Protein 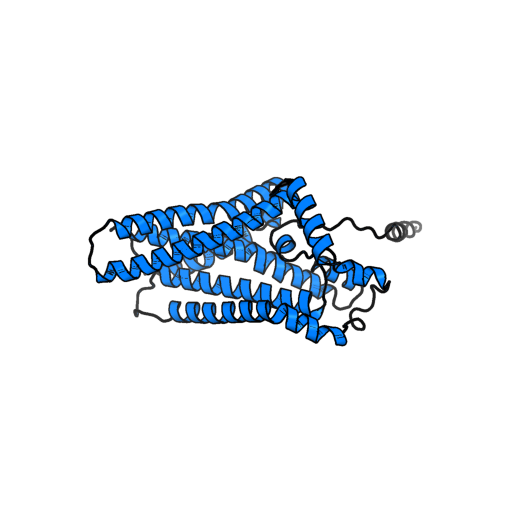AF-A0A914JVT2-F1 (afdb_monomer)

Sequence (323 aa):
MTNSTNDSFFGFLDELEIGSLSNPPIKPNWLADLLFYRYNRSVKYNENGNMLILDEAIDWSNFWARFVCYLSFLIGHGFGIFFNFLLLYLSLVKSSKFLYKKIHCLFANLAFCNILLSTGFLVYTFIIDVYYDVDSFNTLLNLNVGSHKYAFWPLAKQIIHTELVDNISLVQSFILLLLSLDRYLSLFDNYSATIKNGITAWIVSILPYFLSVFVFDLQLMSMALGINTALIVRFACFLIPNPLSLVLAVCAVVRLVQRPTCVRRKKDDLSCAATLLFILLLQLIEKFGLFLELLQNNFNFEITMGSREDDLTLNIFLGYLYM

Solvent-accessible surface area (backbone atoms only — not comparable to full-atom values): 18082 Å² total; per-residue (Å²): 138,91,88,87,88,86,79,76,74,66,64,70,66,69,76,74,75,86,73,76,97,67,75,73,80,81,70,46,86,48,70,36,45,56,78,53,56,45,88,84,46,55,58,70,56,64,76,64,76,64,68,83,47,76,90,75,64,62,60,65,87,52,32,62,59,37,42,61,74,44,40,65,58,48,50,50,28,50,50,50,32,52,55,23,50,51,47,26,50,63,36,63,58,74,92,51,100,76,55,46,48,51,66,36,55,50,45,25,50,47,19,52,44,49,31,48,38,29,50,33,51,40,53,43,46,45,51,35,57,33,66,67,55,50,28,33,73,65,58,57,45,65,54,25,75,89,45,96,61,40,75,53,49,62,54,50,45,46,48,40,34,51,49,27,41,46,28,38,53,40,22,48,33,46,46,49,28,52,49,19,48,52,53,38,48,62,76,41,91,88,50,74,66,56,42,80,50,71,68,60,55,49,48,67,62,45,46,39,54,50,43,26,65,65,65,56,26,61,67,62,30,24,75,75,65,35,63,70,54,26,50,52,52,46,49,48,64,55,55,51,36,42,60,55,19,40,53,34,24,50,55,34,41,54,50,58,69,71,52,93,59,65,73,73,65,48,53,58,56,44,51,52,38,50,52,51,39,52,52,38,52,54,48,44,54,53,55,50,52,54,48,53,53,50,39,30,60,72,66,72,44,80,79,81,86,70,56,76,64,58,56,52,51,50,50,51,53,50,56,64,72,77,107

Foldseek 3Di:
DDDDDDDPPVVVVVVPPPDDPPPDPPFQQDLLSLVQADPDQCVVVVVVPDLAPPVPPFPPVCLVVQCVVCVVVLVVLVVQLVVLVVQLVVLPPDPDDFWRFLLSLLSNLLSVLSNLLSVLSNVSCCVDRRGRVHRHLVSVLVSCVPPPCNVVSVVNCCCSRVVRHLLSLLLNLVSLLVNLVLLLQVLDPPDDRIDRDPVVSVCSNCVSNCCRPPVLRQVNQCVPPNNVVSVVVSLCSNQVSLVSSLVSLVNSLVSLVPDPDDPPVSVVSNVVSVVSNVVSVVSNVVSVVSVQSSCCRPVVDDDDPDDPVVVVVVVVVVVVVVD

pLDDT: mean 73.6, std 18.4, range [23.62, 95.69]

Structure (mmCIF, N/CA/C/O backbone):
data_AF-A0A914JVT2-F1
#
_entry.id   AF-A0A914JVT2-F1
#
loop_
_atom_site.group_PDB
_atom_site.id
_atom_site.type_symbol
_atom_site.label_atom_id
_atom_site.label_alt_id
_atom_site.label_comp_id
_atom_site.label_asym_id
_atom_site.label_entity_id
_atom_site.label_seq_id
_atom_site.pdbx_PDB_ins_code
_atom_site.Cartn_x
_atom_site.Cartn_y
_atom_site.Cartn_z
_atom_site.occupancy
_atom_site.B_iso_or_equiv
_atom_site.auth_seq_id
_atom_site.auth_comp_id
_atom_site.auth_asym_id
_atom_site.auth_atom_id
_atom_site.pdbx_PDB_model_num
ATOM 1 N N . MET A 1 1 ? 14.041 48.565 -41.235 1.00 34.28 1 MET A N 1
ATOM 2 C CA . MET A 1 1 ? 13.871 47.645 -42.377 1.00 34.28 1 MET A CA 1
ATOM 3 C C . MET A 1 1 ? 14.687 46.406 -42.084 1.00 34.28 1 MET A C 1
ATOM 5 O O . MET A 1 1 ? 15.794 46.516 -41.578 1.00 34.28 1 MET A O 1
ATOM 9 N N . THR A 1 2 ? 14.032 45.273 -42.253 1.00 28.28 2 THR A N 1
ATOM 10 C CA . THR A 1 2 ? 14.315 43.935 -41.731 1.00 28.28 2 THR A CA 1
ATOM 11 C C . THR A 1 2 ? 15.365 43.185 -42.550 1.00 28.28 2 THR A C 1
ATOM 13 O O . THR A 1 2 ? 15.305 43.234 -43.775 1.00 28.28 2 THR A O 1
ATOM 16 N N . ASN A 1 3 ? 16.272 42.467 -41.878 1.00 27.50 3 ASN A N 1
ATOM 17 C CA . ASN A 1 3 ? 16.506 41.016 -42.028 1.00 27.50 3 ASN A CA 1
ATOM 18 C C . ASN A 1 3 ? 17.920 40.631 -41.575 1.00 27.50 3 ASN A C 1
ATOM 20 O O . ASN A 1 3 ? 18.869 40.844 -42.318 1.00 27.50 3 ASN A O 1
ATOM 24 N N . SER A 1 4 ? 18.033 39.988 -40.411 1.00 31.25 4 SER A N 1
ATOM 25 C CA . SER A 1 4 ? 18.954 38.862 -40.188 1.00 31.25 4 SER A CA 1
ATOM 26 C C . SER A 1 4 ? 18.787 38.360 -38.753 1.00 31.25 4 SER A C 1
ATOM 28 O O . SER A 1 4 ? 19.254 39.031 -37.842 1.00 31.25 4 SER A O 1
ATOM 30 N N . THR A 1 5 ? 18.115 37.223 -38.564 1.00 33.88 5 THR A N 1
ATOM 31 C CA . THR A 1 5 ? 18.329 36.252 -37.466 1.00 33.88 5 THR A CA 1
ATOM 32 C C . THR A 1 5 ? 17.197 35.239 -37.521 1.00 33.88 5 THR A C 1
ATOM 34 O O . THR A 1 5 ? 16.115 35.530 -37.022 1.00 33.88 5 THR A O 1
ATOM 37 N N . ASN A 1 6 ? 17.422 34.082 -38.149 1.00 30.22 6 ASN A N 1
ATOM 38 C CA . ASN A 1 6 ? 16.593 32.899 -37.894 1.00 30.22 6 ASN A CA 1
ATOM 39 C C . ASN A 1 6 ? 17.237 31.532 -38.197 1.00 30.22 6 ASN A C 1
ATOM 41 O O . ASN A 1 6 ? 16.528 30.538 -38.135 1.00 30.22 6 ASN A O 1
ATOM 45 N N . ASP A 1 7 ? 18.556 31.436 -38.409 1.00 32.06 7 ASP A N 1
ATOM 46 C CA . ASP A 1 7 ? 19.187 30.148 -38.767 1.00 32.06 7 ASP A CA 1
ATOM 47 C C . ASP A 1 7 ? 20.116 29.557 -37.691 1.00 32.06 7 ASP A C 1
ATOM 49 O O . ASP A 1 7 ? 20.767 28.546 -37.925 1.00 32.06 7 ASP A O 1
ATOM 53 N N . SER A 1 8 ? 20.175 30.125 -36.481 1.00 30.64 8 SER A N 1
ATOM 54 C CA . SER A 1 8 ? 21.088 29.641 -35.425 1.00 30.64 8 SER A CA 1
ATOM 55 C C . SER A 1 8 ? 20.406 28.996 -34.213 1.00 30.64 8 SER A C 1
ATOM 57 O O . SER A 1 8 ? 21.096 28.639 -33.265 1.00 30.64 8 SER A O 1
ATOM 59 N N . PHE A 1 9 ? 19.075 28.847 -34.209 1.00 30.25 9 PHE A N 1
ATOM 60 C CA . PHE A 1 9 ? 18.345 28.244 -33.078 1.00 30.25 9 PHE A CA 1
ATOM 61 C C . PHE A 1 9 ? 17.923 26.786 -33.324 1.00 30.25 9 PHE A C 1
ATOM 63 O O . PHE A 1 9 ? 17.678 26.058 -32.369 1.00 30.25 9 PHE A O 1
ATOM 70 N N . PHE A 1 10 ? 17.890 26.337 -34.584 1.00 29.88 10 PHE A N 1
ATOM 71 C CA . PHE A 1 10 ? 17.555 24.950 -34.932 1.00 29.88 10 PHE A CA 1
ATOM 72 C C . PHE A 1 10 ? 18.777 24.022 -35.024 1.00 29.88 10 PHE A C 1
ATOM 74 O O . PHE A 1 10 ? 18.645 22.836 -34.759 1.00 29.88 10 PHE A O 1
ATOM 81 N N . GLY A 1 11 ? 19.981 24.547 -35.280 1.00 27.55 11 GLY A N 1
ATOM 82 C CA . GLY A 1 11 ? 21.209 23.735 -35.324 1.00 27.55 11 GLY A CA 1
ATOM 83 C C . GLY A 1 11 ? 21.731 23.268 -33.957 1.00 27.55 11 GLY A C 1
ATOM 84 O O . GLY A 1 11 ? 22.569 22.380 -33.901 1.00 27.55 11 GLY A O 1
ATOM 85 N N . PHE A 1 12 ? 21.233 23.831 -32.849 1.00 26.67 12 PHE A N 1
ATOM 86 C CA . PHE A 1 12 ? 21.671 23.459 -31.494 1.00 26.67 12 PHE A CA 1
ATOM 87 C C . PHE A 1 12 ? 20.871 22.287 -30.894 1.00 26.67 12 PHE A C 1
ATOM 89 O O . PHE A 1 12 ? 21.245 21.762 -29.848 1.00 26.67 12 PHE A O 1
ATOM 96 N N . LEU A 1 13 ? 19.772 21.877 -31.543 1.00 29.80 13 LEU A N 1
ATOM 97 C CA . LEU A 1 13 ? 18.979 20.708 -31.143 1.00 29.80 13 LEU A CA 1
ATOM 98 C C . LEU A 1 13 ? 19.376 19.432 -31.903 1.00 29.80 13 LEU A C 1
ATOM 100 O O . LEU A 1 13 ? 19.204 18.351 -31.354 1.00 29.80 13 LEU A O 1
ATOM 104 N N . ASP A 1 14 ? 19.977 19.547 -33.091 1.00 27.78 14 ASP A N 1
ATOM 105 C CA . ASP A 1 14 ? 20.376 18.385 -33.904 1.00 27.78 14 ASP A CA 1
ATOM 106 C C . ASP A 1 14 ? 21.777 17.831 -33.565 1.00 27.78 14 ASP A C 1
ATOM 108 O O . ASP A 1 14 ? 22.071 16.673 -33.856 1.00 27.78 14 ASP A O 1
ATOM 112 N N . GLU A 1 15 ? 22.648 18.601 -32.900 1.00 27.38 15 GLU A N 1
ATOM 113 C CA . GLU A 1 15 ? 24.012 18.158 -32.539 1.00 27.38 15 GLU A CA 1
ATOM 114 C C . GLU A 1 15 ? 24.142 17.548 -31.127 1.00 27.38 15 GLU A C 1
ATOM 116 O O . GLU A 1 15 ? 25.242 17.185 -30.709 1.00 27.38 15 GLU A O 1
ATOM 121 N N . LEU A 1 16 ? 23.033 17.370 -30.394 1.00 29.53 16 LEU A N 1
ATOM 122 C CA . LEU A 1 16 ? 23.029 16.769 -29.047 1.00 29.53 16 LEU A CA 1
ATOM 123 C C . LEU A 1 16 ? 22.493 15.326 -28.976 1.00 29.53 16 LEU A C 1
ATOM 125 O O . LEU A 1 16 ? 22.520 14.742 -27.895 1.00 29.53 16 LEU A O 1
ATOM 129 N N . GLU A 1 17 ? 22.072 14.713 -30.089 1.00 33.97 17 GLU A N 1
ATOM 130 C CA . GLU A 1 17 ? 21.420 13.385 -30.069 1.00 33.97 17 GLU A CA 1
ATOM 131 C C . GLU A 1 17 ? 22.154 12.246 -30.796 1.00 33.97 17 GLU A C 1
ATOM 133 O O . GLU A 1 17 ? 21.619 11.146 -30.923 1.00 33.97 17 GLU A O 1
ATOM 138 N N . ILE A 1 18 ? 23.419 12.419 -31.189 1.00 32.31 18 ILE A N 1
ATOM 139 C CA . ILE A 1 18 ? 24.222 11.304 -31.729 1.00 32.31 18 ILE A CA 1
ATOM 140 C C . ILE A 1 18 ? 25.547 11.204 -30.971 1.00 32.31 18 ILE A C 1
ATOM 142 O O . ILE A 1 18 ? 26.633 11.437 -31.493 1.00 32.31 18 ILE A O 1
ATOM 146 N N . GLY A 1 19 ? 25.440 10.856 -29.690 1.00 23.62 19 GLY A N 1
ATOM 147 C CA . GLY A 1 19 ? 26.570 10.590 -28.806 1.00 23.62 19 GLY A CA 1
ATOM 148 C C . GLY A 1 19 ? 26.285 9.383 -27.922 1.00 23.62 19 GLY A C 1
ATOM 149 O O . GLY A 1 19 ? 25.642 9.520 -26.893 1.00 23.62 19 GLY A O 1
ATOM 150 N N . SER A 1 20 ? 26.762 8.208 -28.349 1.00 25.78 20 SER A N 1
ATOM 151 C CA . SER A 1 20 ? 26.890 6.959 -27.574 1.00 25.78 20 SER A CA 1
ATOM 152 C C . SER A 1 20 ? 25.719 6.600 -26.649 1.00 25.78 20 SER A C 1
ATOM 154 O O . SER A 1 20 ? 25.648 7.029 -25.498 1.00 25.78 20 SER A O 1
ATOM 156 N N . LEU A 1 21 ? 24.860 5.703 -27.137 1.00 32.44 21 LEU A N 1
ATOM 157 C CA . LEU A 1 21 ? 23.771 5.055 -26.411 1.00 32.44 21 LEU A CA 1
ATOM 158 C C . LEU A 1 21 ? 24.299 4.129 -25.288 1.00 32.44 21 LEU A C 1
ATOM 160 O O . LEU A 1 21 ? 24.195 2.910 -25.345 1.00 32.44 21 LEU A O 1
ATOM 164 N N . SER A 1 22 ? 24.873 4.711 -24.242 1.00 30.16 22 SER A N 1
ATOM 165 C CA . SER A 1 22 ? 24.940 4.114 -22.911 1.00 30.16 22 SER A CA 1
ATOM 166 C C . SER A 1 22 ? 24.285 5.100 -21.953 1.00 30.16 22 SER A C 1
ATOM 168 O O . SER A 1 22 ? 24.957 5.761 -21.159 1.00 30.16 22 SER A O 1
ATOM 170 N N . ASN A 1 23 ? 22.961 5.248 -22.066 1.00 34.03 23 ASN A N 1
ATOM 171 C CA . ASN A 1 23 ? 22.201 5.925 -21.022 1.00 34.03 23 ASN A CA 1
ATOM 172 C C . ASN A 1 23 ? 22.542 5.224 -19.696 1.00 34.03 23 ASN A C 1
ATOM 174 O O . ASN A 1 23 ? 22.393 3.999 -19.622 1.00 34.03 23 ASN A O 1
ATOM 178 N N . PRO A 1 24 ? 23.048 5.942 -18.675 1.00 34.44 24 PRO A N 1
ATOM 179 C CA . PRO A 1 24 ? 23.299 5.329 -17.381 1.00 34.44 24 PRO A CA 1
ATOM 180 C C . PRO A 1 24 ? 21.993 4.693 -16.883 1.00 34.44 24 PRO A C 1
ATOM 182 O O . PRO A 1 24 ? 20.917 5.227 -17.176 1.00 34.44 24 PRO A O 1
ATOM 185 N N . PRO A 1 25 ? 22.055 3.559 -16.159 1.00 45.28 25 PRO A N 1
ATOM 186 C CA . PRO A 1 25 ? 20.854 2.909 -15.652 1.00 45.28 25 PRO A CA 1
ATOM 187 C C . PRO A 1 25 ? 20.037 3.941 -14.877 1.00 45.28 25 PRO A C 1
ATOM 189 O O . PRO A 1 25 ? 20.550 4.570 -13.948 1.00 45.28 25 PRO A O 1
ATOM 192 N N . ILE A 1 26 ? 18.791 4.158 -15.310 1.00 52.91 26 ILE A N 1
ATOM 193 C CA . ILE A 1 26 ? 17.867 5.087 -14.661 1.00 52.91 26 ILE A CA 1
ATOM 194 C C . ILE A 1 26 ? 17.697 4.581 -13.231 1.00 52.91 26 ILE A C 1
ATOM 196 O O . ILE A 1 26 ? 17.068 3.547 -13.008 1.00 52.91 26 ILE A O 1
ATOM 200 N N . LYS A 1 27 ? 18.311 5.271 -12.266 1.00 55.16 27 LYS A N 1
ATOM 201 C CA . LYS A 1 27 ? 18.190 4.903 -10.857 1.00 55.16 27 LYS A CA 1
ATOM 202 C C . LYS A 1 27 ? 16.737 5.122 -10.422 1.00 55.16 27 LYS A C 1
ATOM 204 O O . LYS A 1 27 ? 16.170 6.164 -10.758 1.00 55.16 27 LYS A O 1
ATOM 209 N N . PRO A 1 28 ? 16.118 4.168 -9.707 1.00 58.12 28 PRO A N 1
ATOM 210 C CA . PRO A 1 28 ? 14.755 4.338 -9.228 1.00 58.12 28 PRO A CA 1
ATOM 211 C C . PRO A 1 28 ? 14.709 5.487 -8.217 1.00 58.12 28 PRO A C 1
ATOM 213 O O . PRO A 1 28 ? 15.371 5.442 -7.180 1.00 58.12 28 PRO A O 1
ATOM 216 N N . ASN A 1 29 ? 13.925 6.522 -8.528 1.00 64.25 29 ASN A N 1
ATOM 217 C CA . ASN A 1 29 ? 13.854 7.739 -7.716 1.00 64.25 29 ASN A CA 1
ATOM 218 C C . ASN A 1 29 ? 12.961 7.562 -6.479 1.00 64.25 29 ASN A C 1
ATOM 220 O O . ASN A 1 29 ? 13.162 8.223 -5.461 1.00 64.25 29 ASN A O 1
ATOM 224 N N . TRP A 1 30 ? 11.950 6.692 -6.561 1.00 70.31 30 TRP A N 1
ATOM 225 C CA . TRP A 1 30 ? 10.988 6.473 -5.482 1.00 70.31 30 TRP A CA 1
ATOM 226 C C . TRP A 1 30 ? 10.346 5.076 -5.541 1.00 70.31 30 TRP A C 1
ATOM 228 O O . TRP A 1 30 ? 10.745 4.230 -6.337 1.00 70.31 30 TRP A O 1
ATOM 238 N N . LEU A 1 31 ? 9.367 4.832 -4.666 1.00 69.19 31 LEU A N 1
ATOM 239 C CA . LEU A 1 31 ? 8.703 3.553 -4.418 1.00 69.19 31 LEU A CA 1
ATOM 240 C C . LEU A 1 31 ? 8.146 2.891 -5.687 1.00 69.19 31 LEU A C 1
ATOM 242 O O . LEU A 1 31 ? 8.436 1.722 -5.919 1.00 69.19 31 LEU A O 1
ATOM 246 N N . ALA A 1 32 ? 7.379 3.606 -6.513 1.00 68.31 32 ALA A N 1
ATOM 247 C CA . ALA A 1 32 ? 6.845 3.037 -7.747 1.00 68.31 32 ALA A CA 1
ATOM 248 C C . ALA A 1 32 ? 7.956 2.617 -8.713 1.00 68.31 32 ALA A C 1
ATOM 250 O O . ALA A 1 32 ? 7.922 1.507 -9.227 1.00 68.31 32 ALA A O 1
ATOM 251 N N . ASP A 1 33 ? 8.973 3.457 -8.918 1.00 67.44 33 ASP A N 1
ATOM 252 C CA . ASP A 1 33 ? 10.097 3.099 -9.785 1.00 67.44 33 ASP A CA 1
ATOM 253 C C . ASP A 1 33 ? 10.857 1.890 -9.231 1.00 67.44 33 ASP A C 1
ATOM 255 O O . ASP A 1 33 ? 11.244 1.019 -9.994 1.00 67.44 33 ASP A O 1
ATOM 259 N N . LEU A 1 34 ? 11.010 1.783 -7.912 1.00 68.50 34 LEU A N 1
ATOM 260 C CA . LEU A 1 34 ? 11.649 0.642 -7.261 1.00 68.50 34 LEU A CA 1
ATOM 261 C C . LEU A 1 34 ? 10.870 -0.668 -7.463 1.00 68.50 34 LEU A C 1
ATOM 263 O O . LEU A 1 34 ? 11.443 -1.683 -7.844 1.00 68.50 34 LEU A O 1
ATOM 267 N N . LEU A 1 35 ? 9.553 -0.633 -7.251 1.00 66.12 35 LEU A N 1
ATOM 268 C CA . LEU A 1 35 ? 8.671 -1.796 -7.390 1.00 66.12 35 LEU A CA 1
ATOM 269 C C . LEU A 1 35 ? 8.567 -2.296 -8.835 1.00 66.12 35 LEU A C 1
ATOM 271 O O . LEU A 1 35 ? 8.275 -3.470 -9.076 1.00 66.12 35 LEU A O 1
ATOM 275 N N . PHE A 1 36 ? 8.775 -1.393 -9.787 1.00 68.62 36 PHE A N 1
ATOM 276 C CA . PHE A 1 36 ? 8.520 -1.624 -11.199 1.00 68.62 36 PHE A CA 1
ATOM 277 C C . PHE A 1 36 ? 9.782 -1.738 -12.050 1.00 68.62 36 PHE A C 1
ATOM 279 O O . PHE A 1 36 ? 9.709 -2.249 -13.167 1.00 68.62 36 PHE A O 1
ATOM 286 N N . TYR A 1 37 ? 10.943 -1.344 -11.534 1.00 67.56 37 TYR A N 1
ATOM 287 C CA . TYR A 1 37 ? 12.205 -1.477 -12.246 1.00 67.56 37 TYR A CA 1
ATOM 288 C C . TYR A 1 37 ? 12.664 -2.940 -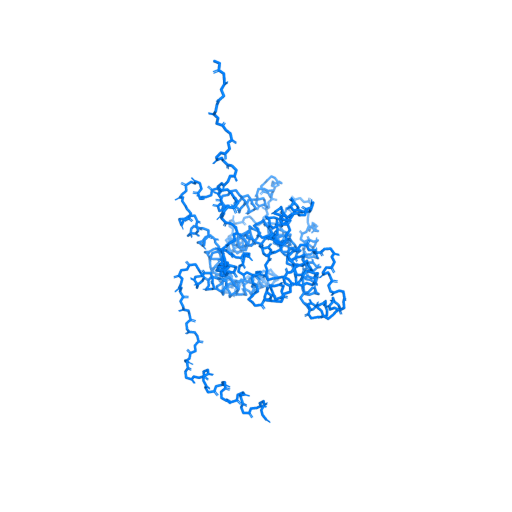12.306 1.00 67.56 37 TYR A C 1
ATOM 290 O O . TYR A 1 37 ? 12.889 -3.596 -11.286 1.00 67.56 37 TYR A O 1
ATOM 298 N N . ARG A 1 38 ? 12.842 -3.460 -13.524 1.00 64.44 38 ARG A N 1
ATOM 299 C CA . ARG A 1 38 ? 13.423 -4.784 -13.780 1.00 64.44 38 ARG A CA 1
ATOM 300 C C . ARG A 1 38 ? 14.772 -4.626 -14.471 1.00 64.44 38 ARG A C 1
ATOM 302 O O . ARG A 1 38 ? 14.843 -4.147 -15.596 1.00 64.44 38 ARG A O 1
ATOM 309 N N . TYR A 1 39 ? 15.841 -5.061 -13.810 1.00 53.44 39 TYR A N 1
ATOM 310 C CA . TYR A 1 39 ? 17.184 -5.047 -14.392 1.00 53.44 39 TYR A CA 1
ATOM 311 C C . TYR A 1 39 ? 17.287 -6.035 -15.577 1.00 53.44 39 TYR A C 1
ATOM 313 O O . TYR A 1 39 ? 16.753 -7.143 -15.500 1.00 53.44 39 TYR A O 1
ATOM 321 N N . ASN A 1 40 ? 18.027 -5.661 -16.630 1.00 49.09 40 ASN A N 1
ATOM 322 C CA . ASN A 1 40 ? 18.469 -6.524 -17.744 1.00 49.09 40 ASN A CA 1
ATOM 323 C C . ASN A 1 40 ? 17.439 -6.995 -18.798 1.00 49.09 40 ASN A C 1
ATOM 325 O O . ASN A 1 40 ? 17.726 -7.949 -19.522 1.00 49.09 40 ASN A O 1
ATOM 329 N N . ARG A 1 41 ? 16.281 -6.349 -18.975 1.00 53.25 41 ARG A N 1
ATOM 330 C CA . ARG A 1 41 ? 15.346 -6.728 -20.064 1.00 53.25 41 ARG A CA 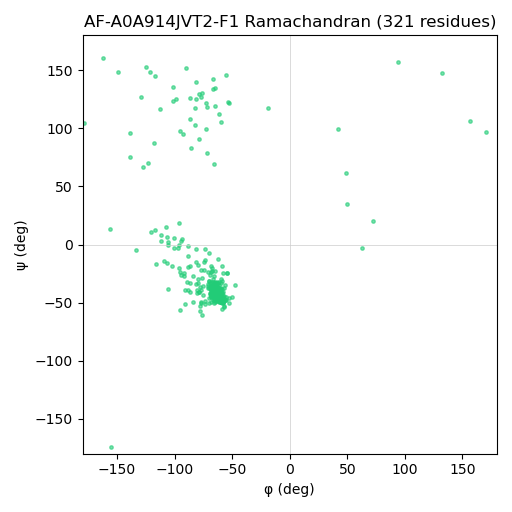1
ATOM 331 C C . ARG A 1 41 ? 15.495 -5.886 -21.340 1.00 53.25 41 ARG A C 1
ATOM 333 O O . ARG A 1 41 ? 15.200 -6.364 -22.433 1.00 53.25 41 ARG A O 1
ATOM 340 N N . SER A 1 42 ? 16.085 -4.700 -21.234 1.00 48.78 42 SER A N 1
ATOM 341 C CA . SER A 1 42 ? 16.164 -3.687 -22.295 1.00 48.78 42 SER A CA 1
ATOM 342 C C . SER A 1 42 ? 17.261 -4.005 -23.295 1.00 48.78 42 SER A C 1
ATOM 344 O O . SER A 1 42 ? 17.233 -3.530 -24.430 1.00 48.78 42 SER A O 1
ATOM 346 N N . VAL A 1 43 ? 18.185 -4.882 -22.897 1.00 45.91 43 VAL A N 1
ATOM 347 C CA . VAL A 1 43 ? 19.240 -5.431 -23.748 1.00 45.91 43 VAL A CA 1
ATOM 348 C C . VAL A 1 43 ? 18.635 -6.128 -24.974 1.00 45.91 43 VAL A C 1
ATOM 350 O O . VAL A 1 43 ? 19.124 -5.914 -26.078 1.00 45.91 43 VAL A O 1
ATOM 353 N N . LYS A 1 44 ? 17.491 -6.821 -24.836 1.00 47.75 44 LYS A N 1
ATOM 354 C CA . LYS A 1 44 ? 16.806 -7.474 -25.971 1.00 47.75 44 LYS A CA 1
ATOM 355 C C . LYS A 1 44 ? 16.333 -6.507 -27.061 1.00 47.75 44 LYS A C 1
ATOM 357 O O . LYS A 1 44 ? 16.297 -6.885 -28.227 1.00 47.75 44 LYS A O 1
ATOM 362 N N . TYR A 1 45 ? 15.940 -5.285 -26.700 1.00 48.72 45 TYR A N 1
ATOM 363 C CA . TYR A 1 45 ? 15.459 -4.298 -27.673 1.00 48.72 45 TYR A CA 1
ATOM 364 C C . TYR A 1 45 ? 16.596 -3.440 -28.238 1.00 48.72 45 TYR A C 1
ATOM 366 O O . TYR A 1 45 ? 16.557 -3.089 -29.416 1.00 48.72 45 TYR A O 1
ATOM 374 N N . ASN A 1 46 ? 17.637 -3.164 -27.443 1.00 45.94 46 ASN A N 1
ATOM 375 C CA . ASN A 1 46 ? 18.825 -2.447 -27.915 1.00 45.94 46 ASN A CA 1
ATOM 376 C C . ASN A 1 46 ? 19.662 -3.270 -28.910 1.00 45.94 46 ASN A C 1
ATOM 378 O O . ASN A 1 46 ? 20.235 -2.692 -29.829 1.00 45.94 46 ASN A O 1
ATOM 382 N N . GLU A 1 47 ? 19.700 -4.600 -28.782 1.00 45.16 47 GLU A N 1
ATOM 383 C CA . GLU A 1 47 ? 20.404 -5.475 -29.736 1.00 45.16 47 GLU A CA 1
ATOM 384 C C . GLU A 1 47 ? 19.734 -5.526 -31.122 1.00 45.16 47 GLU A C 1
ATOM 386 O O . GLU A 1 47 ? 20.409 -5.769 -32.121 1.00 45.16 47 GLU A O 1
ATOM 391 N N . ASN A 1 48 ? 18.432 -5.229 -31.211 1.00 42.69 48 ASN A N 1
ATOM 392 C CA . ASN A 1 48 ? 17.661 -5.330 -32.455 1.00 42.69 48 ASN A CA 1
ATOM 393 C C . ASN A 1 48 ? 17.554 -4.017 -33.253 1.00 42.69 48 ASN A C 1
ATOM 395 O O . ASN A 1 48 ? 16.890 -3.994 -34.288 1.00 42.69 48 ASN A O 1
ATOM 399 N N . GLY A 1 49 ? 18.193 -2.928 -32.809 1.00 41.56 49 GLY A N 1
ATOM 400 C CA . GLY A 1 49 ? 18.445 -1.718 -33.613 1.00 41.56 49 GLY A CA 1
ATOM 401 C C . GLY A 1 49 ? 17.235 -0.922 -34.131 1.00 41.56 49 GLY A C 1
ATOM 402 O O . GLY A 1 49 ? 17.434 0.136 -34.719 1.00 41.56 49 GLY A O 1
ATOM 403 N N . ASN A 1 50 ? 15.994 -1.361 -33.908 1.00 37.62 50 ASN A N 1
ATOM 404 C CA . ASN A 1 50 ? 14.787 -0.704 -34.413 1.00 37.62 50 ASN A CA 1
ATOM 405 C C . ASN A 1 50 ? 13.898 -0.218 -33.261 1.00 37.62 50 ASN A C 1
ATOM 407 O O . ASN A 1 50 ? 12.959 -0.889 -32.842 1.00 37.62 50 ASN A O 1
ATOM 411 N N . MET A 1 51 ? 14.170 0.998 -32.778 1.00 46.16 51 MET A N 1
ATOM 412 C CA . MET A 1 51 ? 13.346 1.703 -31.781 1.00 46.16 51 MET A CA 1
ATOM 413 C C . MET A 1 51 ? 11.979 2.177 -32.313 1.00 46.16 51 MET A C 1
ATOM 415 O O . MET A 1 51 ? 11.173 2.678 -31.538 1.00 46.16 51 MET A O 1
ATOM 419 N N . LEU A 1 52 ? 11.701 2.054 -33.616 1.00 41.53 52 LEU A N 1
ATOM 420 C CA . LEU A 1 52 ? 10.630 2.819 -34.267 1.00 41.53 52 LEU A CA 1
ATOM 421 C C . LEU A 1 52 ? 9.301 2.093 -34.510 1.00 41.53 52 LEU A C 1
ATOM 423 O O . LEU A 1 52 ? 8.373 2.738 -34.991 1.00 41.53 52 LEU A O 1
ATOM 427 N N . ILE A 1 53 ? 9.145 0.802 -34.192 1.00 44.38 53 ILE A N 1
ATOM 428 C CA . ILE A 1 53 ? 7.904 0.094 -34.561 1.00 44.38 53 ILE A CA 1
ATOM 429 C C . ILE A 1 53 ? 7.397 -0.833 -33.452 1.00 44.38 53 ILE A C 1
ATOM 431 O O . ILE A 1 53 ? 7.469 -2.056 -33.531 1.00 44.38 53 ILE A O 1
ATOM 435 N N . LEU A 1 54 ? 6.812 -0.242 -32.408 1.00 49.75 54 LEU A N 1
ATOM 436 C CA . LEU A 1 54 ? 6.111 -0.993 -31.358 1.00 49.75 54 LEU A CA 1
ATOM 437 C C . LEU A 1 54 ? 4.807 -1.656 -31.860 1.00 49.75 54 LEU A C 1
ATOM 439 O O . LEU A 1 54 ? 4.320 -2.586 -31.224 1.00 49.75 54 LEU A O 1
ATOM 443 N N . ASP A 1 55 ? 4.248 -1.204 -32.992 1.00 46.00 55 ASP A N 1
ATOM 444 C CA . ASP A 1 55 ? 3.061 -1.826 -33.609 1.00 46.00 55 ASP A CA 1
ATOM 445 C C . ASP A 1 55 ? 3.415 -3.082 -34.455 1.00 46.00 55 ASP A C 1
ATOM 447 O O . ASP A 1 55 ? 2.529 -3.893 -34.710 1.00 46.00 55 ASP A O 1
ATOM 451 N N . GLU A 1 56 ? 4.691 -3.313 -34.814 1.00 46.69 56 GLU A N 1
ATOM 452 C CA . GLU A 1 56 ? 5.167 -4.538 -35.507 1.00 46.69 56 GLU A CA 1
ATOM 453 C C . GLU A 1 56 ? 5.979 -5.479 -34.595 1.00 46.69 56 GLU A C 1
ATOM 455 O O . GLU A 1 56 ? 6.131 -6.657 -34.910 1.00 46.69 56 GLU A O 1
ATOM 460 N N . ALA A 1 57 ? 6.455 -5.004 -33.438 1.00 49.34 57 ALA A N 1
ATOM 461 C CA . ALA A 1 57 ? 7.291 -5.767 -32.505 1.00 49.34 57 ALA A CA 1
ATOM 462 C C . ALA A 1 57 ? 6.522 -6.437 -31.348 1.00 49.34 57 ALA A C 1
ATOM 464 O O . ALA A 1 57 ? 7.124 -6.807 -30.338 1.00 49.34 57 ALA A O 1
ATOM 465 N N . ILE A 1 58 ? 5.198 -6.619 -31.452 1.00 57.97 58 ILE A N 1
ATOM 466 C CA . ILE A 1 58 ? 4.510 -7.527 -30.526 1.00 57.97 58 ILE A CA 1
ATOM 467 C C . ILE A 1 58 ? 4.895 -8.943 -30.935 1.00 57.97 58 ILE A C 1
ATOM 469 O O . ILE A 1 58 ? 4.326 -9.519 -31.863 1.00 57.97 58 ILE A O 1
ATOM 473 N N . ASP A 1 59 ? 5.857 -9.516 -30.219 1.00 62.66 59 ASP A N 1
ATOM 474 C CA . ASP A 1 59 ? 6.194 -10.922 -30.365 1.00 62.66 59 ASP A CA 1
ATOM 475 C C . ASP A 1 59 ? 5.082 -11.787 -29.747 1.00 62.66 59 ASP A C 1
ATOM 477 O O . ASP A 1 59 ? 5.153 -12.269 -28.606 1.00 62.66 59 ASP A O 1
ATOM 481 N N . TRP A 1 60 ? 3.996 -11.930 -30.512 1.00 67.94 60 TRP A N 1
ATOM 482 C CA . TRP A 1 60 ? 2.827 -12.740 -30.179 1.00 67.94 60 TRP A CA 1
ATOM 483 C C . TRP A 1 60 ? 3.201 -14.203 -29.940 1.00 67.94 60 TRP A C 1
ATOM 485 O O . TRP A 1 60 ? 2.508 -14.888 -29.187 1.00 67.94 60 TRP A O 1
ATOM 495 N N . SER A 1 61 ? 4.313 -14.671 -30.520 1.00 68.81 61 SER A N 1
ATOM 496 C CA . SER A 1 61 ? 4.807 -16.032 -30.307 1.00 68.81 61 SER A CA 1
ATOM 497 C C . SER A 1 61 ? 5.214 -16.267 -28.845 1.00 68.81 61 SER A C 1
ATOM 499 O O . SER A 1 61 ? 4.934 -17.326 -28.285 1.00 68.81 61 SER A O 1
ATOM 501 N N . ASN A 1 62 ? 5.743 -15.233 -28.183 1.00 75.00 62 ASN A N 1
ATOM 502 C CA . ASN A 1 62 ? 6.172 -15.268 -26.785 1.00 75.00 62 ASN A CA 1
ATOM 503 C C . ASN A 1 62 ? 5.127 -14.726 -25.796 1.00 75.00 62 ASN A C 1
ATOM 505 O O . ASN A 1 62 ? 5.352 -14.751 -24.584 1.00 75.00 62 ASN A O 1
ATOM 509 N N . PHE A 1 63 ? 3.978 -14.234 -26.270 1.00 82.12 63 PHE A N 1
ATOM 510 C CA . PHE A 1 63 ? 2.920 -13.704 -25.401 1.00 82.12 63 PHE A CA 1
ATOM 511 C C . PHE A 1 63 ? 2.394 -14.761 -24.424 1.00 82.12 63 PHE A C 1
ATOM 513 O O . PHE A 1 63 ? 2.337 -14.516 -23.223 1.00 82.12 63 PHE A O 1
ATOM 520 N N . TRP A 1 64 ? 2.048 -15.954 -24.915 1.00 82.81 64 TRP A N 1
ATOM 521 C CA . TRP A 1 64 ? 1.480 -17.009 -24.070 1.00 82.81 64 TRP A CA 1
ATOM 522 C C . TRP A 1 64 ? 2.464 -17.503 -23.011 1.00 82.81 64 TRP A C 1
ATOM 524 O O . TRP A 1 64 ? 2.065 -17.716 -21.870 1.00 82.81 64 TRP A O 1
ATOM 534 N N . ALA A 1 65 ? 3.749 -17.620 -23.356 1.00 81.94 65 ALA A N 1
ATOM 535 C CA . ALA A 1 65 ? 4.790 -17.976 -22.397 1.00 81.94 65 ALA A CA 1
ATOM 536 C C . ALA A 1 65 ? 4.899 -16.923 -21.281 1.00 81.94 65 ALA A C 1
ATOM 538 O O . ALA A 1 65 ? 4.864 -17.271 -20.103 1.00 81.94 65 ALA A O 1
ATOM 539 N N . ARG A 1 66 ? 4.931 -15.630 -21.639 1.00 82.00 66 ARG A N 1
ATOM 540 C CA . ARG A 1 66 ? 4.936 -14.518 -20.673 1.00 82.00 66 ARG A CA 1
ATOM 541 C C . ARG A 1 66 ? 3.679 -14.516 -19.807 1.00 82.00 66 ARG A C 1
ATOM 543 O O . ARG A 1 66 ? 3.776 -14.469 -18.584 1.00 82.00 66 ARG A O 1
ATOM 550 N N . PHE A 1 67 ? 2.504 -14.632 -20.420 1.00 85.75 67 PHE A N 1
ATOM 551 C CA . PHE A 1 67 ? 1.234 -14.677 -19.704 1.00 85.75 67 PHE A CA 1
ATOM 552 C C . PHE A 1 67 ? 1.203 -15.816 -18.681 1.00 85.75 67 PHE A C 1
ATOM 554 O O . PHE A 1 67 ? 0.823 -15.588 -17.538 1.00 85.75 67 PHE A O 1
ATOM 561 N N . VAL A 1 68 ? 1.660 -17.017 -19.053 1.00 86.88 68 VAL A N 1
ATOM 562 C CA . VAL A 1 68 ? 1.738 -18.167 -18.140 1.00 86.88 68 VAL A CA 1
ATOM 563 C C . VAL A 1 68 ? 2.744 -17.925 -17.011 1.00 86.88 68 VAL A C 1
ATOM 565 O O . VAL A 1 68 ? 2.420 -18.207 -15.858 1.00 86.88 68 VAL A O 1
ATOM 568 N N . CYS A 1 69 ? 3.915 -17.344 -17.295 1.00 85.81 69 CYS A N 1
ATOM 569 C CA . CYS A 1 69 ? 4.903 -16.986 -16.268 1.00 85.81 69 CYS A CA 1
ATOM 570 C C . CYS A 1 69 ? 4.349 -15.996 -15.230 1.00 85.81 69 CYS A C 1
ATOM 572 O O . CYS A 1 69 ? 4.647 -16.115 -14.043 1.00 85.81 69 CYS A O 1
ATOM 574 N N . TYR A 1 70 ? 3.523 -15.041 -15.664 1.00 86.38 70 TYR A N 1
ATOM 575 C CA . TYR A 1 70 ? 2.934 -14.013 -14.801 1.00 86.38 70 TYR A CA 1
ATOM 576 C C . TYR A 1 70 ? 1.528 -14.338 -14.293 1.00 86.38 70 TYR A C 1
ATOM 578 O O . TYR A 1 70 ? 0.952 -13.570 -13.519 1.00 86.38 70 TYR A O 1
ATOM 586 N N . LEU A 1 71 ? 0.975 -15.489 -14.676 1.00 87.69 71 LEU A N 1
ATOM 587 C CA . LEU A 1 71 ? -0.387 -15.884 -14.342 1.00 87.69 71 LEU A CA 1
ATOM 588 C C . LEU A 1 71 ? -0.610 -15.936 -12.827 1.00 87.69 71 LEU A C 1
ATOM 590 O O . LEU A 1 71 ? -1.660 -15.513 -12.351 1.00 87.69 71 LEU A O 1
ATOM 594 N N . SER A 1 72 ? 0.377 -16.404 -12.059 1.00 88.38 72 SER A N 1
ATOM 595 C CA . SER A 1 72 ? 0.306 -16.455 -10.594 1.00 88.38 72 SER A CA 1
ATOM 596 C C . SER A 1 72 ? 0.151 -15.065 -9.970 1.00 88.38 72 SER A C 1
ATOM 598 O O . SER A 1 72 ? -0.695 -14.885 -9.093 1.00 88.38 72 SER A O 1
ATOM 600 N N . PHE A 1 73 ? 0.899 -14.070 -10.456 1.00 87.19 73 PHE A N 1
ATOM 601 C CA . PHE A 1 73 ? 0.789 -12.678 -10.016 1.00 87.19 73 PHE A CA 1
ATOM 602 C C . PHE A 1 73 ? -0.562 -12.075 -10.404 1.00 87.19 73 PHE A C 1
ATOM 604 O O . PHE A 1 73 ? -1.240 -11.492 -9.558 1.00 87.19 73 PHE A O 1
ATOM 611 N N . LEU A 1 74 ? -1.003 -12.276 -11.650 1.00 89.88 74 LEU A N 1
ATOM 612 C CA . LEU A 1 74 ? -2.299 -11.785 -12.130 1.00 89.88 74 LEU A CA 1
ATOM 613 C C . LEU A 1 74 ? -3.467 -12.374 -11.328 1.00 89.88 74 LEU A C 1
ATOM 615 O O . LEU A 1 74 ? -4.358 -11.641 -10.898 1.00 89.88 74 LEU A O 1
ATOM 619 N N . ILE A 1 75 ? -3.443 -13.685 -11.075 1.00 91.44 75 ILE A N 1
ATOM 620 C CA . ILE A 1 75 ? -4.433 -14.372 -10.239 1.00 91.44 75 ILE A CA 1
ATOM 621 C C . ILE A 1 75 ? -4.369 -13.854 -8.799 1.00 91.44 75 ILE A C 1
ATOM 623 O O . ILE A 1 75 ? -5.413 -13.598 -8.201 1.00 91.44 75 ILE A O 1
ATOM 627 N N . GLY A 1 76 ? -3.169 -13.656 -8.248 1.00 90.88 76 GLY A N 1
ATOM 628 C CA . GLY A 1 76 ? -2.972 -13.096 -6.912 1.00 90.88 76 GLY A CA 1
ATOM 629 C C . GLY A 1 76 ? -3.610 -11.714 -6.761 1.00 90.88 76 GLY A C 1
ATOM 630 O O . GLY A 1 76 ? -4.403 -11.498 -5.842 1.00 90.88 76 GLY A O 1
ATOM 631 N N . HIS A 1 77 ? -3.347 -10.801 -7.699 1.00 90.94 77 HIS A N 1
ATOM 632 C CA . HIS A 1 77 ? -3.979 -9.480 -7.716 1.00 90.94 77 HIS A CA 1
ATOM 633 C C . HIS A 1 77 ? -5.493 -9.567 -7.941 1.00 90.94 77 HIS A C 1
ATOM 635 O O . HIS A 1 77 ? -6.248 -8.871 -7.263 1.00 90.94 77 HIS A O 1
ATOM 641 N N . GLY A 1 78 ? -5.959 -10.462 -8.819 1.00 91.69 78 GLY A N 1
ATOM 642 C CA . GLY A 1 78 ? -7.385 -10.705 -9.054 1.00 91.69 78 GLY A CA 1
ATOM 643 C C . GLY A 1 78 ? -8.125 -11.185 -7.800 1.00 91.69 78 GLY A C 1
ATOM 644 O O . GLY A 1 78 ? -9.171 -10.637 -7.447 1.00 91.69 78 GLY A O 1
ATOM 645 N N . PHE A 1 79 ? -7.558 -12.149 -7.068 1.00 93.88 79 PHE A N 1
ATOM 646 C CA . PHE A 1 79 ? -8.094 -12.578 -5.774 1.00 93.88 79 PHE A CA 1
ATOM 647 C C . PHE A 1 79 ? -8.041 -11.457 -4.739 1.00 93.88 79 PHE A C 1
ATOM 649 O O . PHE A 1 79 ? -9.008 -11.272 -4.000 1.00 93.88 79 PHE A O 1
ATOM 656 N N . GLY A 1 80 ? -6.957 -10.679 -4.705 1.00 91.62 80 GLY A N 1
ATOM 657 C CA . GLY A 1 80 ? -6.841 -9.499 -3.850 1.00 91.62 80 GLY A CA 1
ATOM 658 C C . GLY A 1 80 ? -7.986 -8.510 -4.080 1.00 91.62 80 GLY A C 1
ATOM 659 O O . GLY A 1 80 ? -8.644 -8.096 -3.124 1.00 91.62 80 GLY A O 1
ATOM 660 N N . ILE A 1 81 ? -8.289 -8.192 -5.339 1.00 94.12 81 ILE A N 1
ATOM 661 C CA . ILE A 1 81 ? -9.424 -7.339 -5.715 1.00 94.12 81 ILE A CA 1
ATOM 662 C C . ILE A 1 81 ? -10.738 -7.964 -5.236 1.00 94.12 81 ILE A C 1
ATOM 664 O O . ILE A 1 81 ? -11.518 -7.296 -4.558 1.00 94.12 81 ILE A O 1
ATOM 668 N N . PHE A 1 82 ? -10.968 -9.248 -5.519 1.00 95.69 82 PHE A N 1
ATOM 669 C CA . PHE A 1 82 ? -12.194 -9.948 -5.131 1.00 95.69 82 PHE A CA 1
ATOM 670 C C . PHE A 1 82 ? -12.435 -9.937 -3.612 1.00 95.69 82 PHE A C 1
ATOM 672 O O . PHE A 1 82 ? -13.513 -9.545 -3.156 1.00 95.69 82 PHE A O 1
ATOM 679 N N . PHE A 1 83 ? -11.434 -10.310 -2.807 1.00 93.81 83 PHE A N 1
ATOM 680 C CA . PHE A 1 83 ? -11.564 -10.337 -1.348 1.00 93.81 83 PHE A CA 1
ATOM 681 C C . PHE A 1 83 ? -11.724 -8.938 -0.748 1.00 93.81 83 PHE A C 1
ATOM 683 O O . PHE A 1 83 ? -12.493 -8.772 0.200 1.00 93.81 83 PHE A O 1
ATOM 690 N N . ASN A 1 84 ? -11.067 -7.915 -1.305 1.00 93.94 84 ASN A N 1
ATOM 691 C CA . ASN A 1 84 ? -11.282 -6.541 -0.852 1.00 93.94 84 ASN A CA 1
ATOM 692 C C . ASN A 1 84 ? -12.661 -6.006 -1.274 1.00 93.94 84 ASN A C 1
ATOM 694 O O . ASN A 1 84 ? -13.286 -5.298 -0.491 1.00 93.94 84 ASN A O 1
ATOM 698 N N . PHE A 1 85 ? -13.206 -6.393 -2.432 1.00 95.12 85 PHE A N 1
ATOM 699 C CA . PHE A 1 85 ? -14.601 -6.086 -2.779 1.00 95.12 85 PHE A CA 1
ATOM 700 C C . PHE A 1 85 ? -15.586 -6.732 -1.805 1.00 95.12 85 PHE A C 1
ATOM 702 O O . PHE A 1 85 ? -16.529 -6.075 -1.360 1.00 95.12 85 PHE A O 1
ATOM 709 N N . LEU A 1 86 ? -15.350 -7.990 -1.425 1.00 93.38 86 LEU A N 1
ATOM 710 C CA . LEU A 1 86 ? -16.151 -8.668 -0.409 1.00 93.38 86 LEU A CA 1
ATOM 711 C C . LEU A 1 86 ? -16.066 -7.935 0.938 1.00 93.38 86 LEU A C 1
ATOM 713 O O . LEU A 1 86 ? -17.094 -7.678 1.563 1.00 93.38 86 LEU A O 1
ATOM 717 N N . LEU A 1 87 ? -14.861 -7.545 1.369 1.00 90.62 87 LEU A N 1
ATOM 718 C CA . LEU A 1 87 ? -14.651 -6.779 2.600 1.00 90.62 87 LEU A CA 1
ATOM 719 C C . LEU A 1 87 ? -15.347 -5.412 2.555 1.00 90.62 87 LEU A C 1
ATOM 721 O O . LEU A 1 87 ? -15.978 -5.015 3.537 1.00 90.62 87 LEU A O 1
ATOM 725 N N . LEU A 1 88 ? -15.263 -4.706 1.425 1.00 92.69 88 LEU A N 1
ATOM 726 C CA . LEU A 1 88 ? -15.933 -3.429 1.198 1.00 92.69 88 LEU A CA 1
ATOM 727 C C . LEU A 1 88 ? -17.450 -3.596 1.306 1.00 92.69 88 LEU A C 1
ATOM 729 O O . LEU A 1 88 ? -18.097 -2.872 2.060 1.00 92.69 88 LEU A O 1
ATOM 733 N N . TYR A 1 89 ? -18.007 -4.594 0.617 1.00 90.56 89 TYR A N 1
ATOM 734 C CA . TYR A 1 89 ? -19.428 -4.916 0.674 1.00 90.56 89 TYR A CA 1
ATOM 735 C C . TYR A 1 89 ? -19.876 -5.206 2.112 1.00 90.56 89 TYR A C 1
ATOM 737 O O . TYR A 1 89 ? -20.784 -4.547 2.618 1.00 90.56 89 TYR 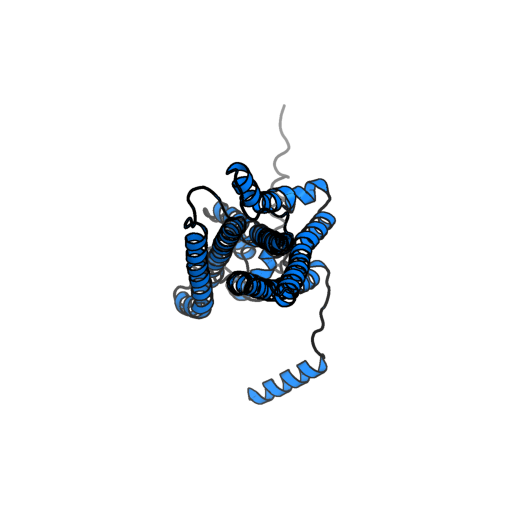A O 1
ATOM 745 N N . LEU A 1 90 ? -19.191 -6.114 2.813 1.00 88.12 90 LEU A N 1
ATOM 746 C CA . LEU A 1 90 ? -19.503 -6.466 4.202 1.00 88.12 90 LEU A CA 1
ATOM 747 C C . LEU A 1 90 ? -19.377 -5.272 5.161 1.00 88.12 90 LEU A C 1
ATOM 749 O O . LEU A 1 90 ? -20.126 -5.185 6.132 1.00 88.12 90 LEU A O 1
ATOM 753 N N . SER A 1 91 ? -18.462 -4.341 4.887 1.00 86.56 91 SER A N 1
ATOM 754 C CA . SER A 1 91 ? -18.266 -3.130 5.693 1.00 86.56 91 SER A CA 1
ATOM 755 C C . SER A 1 91 ? -19.348 -2.070 5.453 1.00 86.56 91 SER A C 1
ATOM 757 O O . SER A 1 91 ? -19.666 -1.301 6.362 1.00 86.56 91 SER A O 1
ATOM 759 N N . LEU A 1 92 ? -19.932 -2.030 4.252 1.00 84.06 92 LEU A N 1
ATOM 760 C CA . LEU A 1 92 ? -21.021 -1.117 3.894 1.00 84.06 92 LEU A CA 1
ATOM 761 C C . LEU A 1 92 ? -22.401 -1.648 4.305 1.00 84.06 92 LEU A C 1
ATOM 763 O O . LEU A 1 92 ? -23.310 -0.853 4.568 1.00 84.06 92 LEU A O 1
ATOM 767 N N . VAL A 1 93 ? -22.575 -2.973 4.389 1.00 81.94 93 VAL A N 1
ATOM 768 C CA . VAL A 1 93 ? -23.832 -3.595 4.826 1.00 81.94 93 VAL A CA 1
ATOM 769 C C . VAL A 1 93 ? -24.158 -3.162 6.260 1.00 81.94 93 VAL A C 1
ATOM 771 O O . VAL A 1 93 ? -23.474 -3.470 7.238 1.00 81.94 93 VAL A O 1
ATOM 774 N N . LYS A 1 94 ? -25.234 -2.381 6.384 1.00 63.56 94 LYS A N 1
ATOM 775 C CA . LYS A 1 94 ? -25.580 -1.646 7.602 1.00 63.56 94 LYS A CA 1
ATOM 776 C C . LYS A 1 94 ? -26.079 -2.592 8.700 1.00 63.56 94 LYS A C 1
ATOM 778 O O . LYS A 1 94 ? -27.146 -3.182 8.579 1.00 63.56 94 LYS A O 1
ATOM 783 N N . SER A 1 95 ? -25.369 -2.653 9.828 1.00 56.41 95 SER A N 1
ATOM 784 C CA . SER A 1 95 ? -25.818 -3.412 11.011 1.00 56.41 95 SER A CA 1
ATOM 785 C C . SER A 1 95 ? -26.914 -2.691 11.827 1.00 56.41 95 SER A C 1
ATOM 787 O O . SER A 1 95 ? -27.655 -3.349 12.551 1.00 56.41 95 SER A O 1
ATOM 789 N N . SER A 1 96 ? -27.067 -1.357 11.723 1.00 57.06 96 SER A N 1
ATOM 790 C CA . SER A 1 96 ? -28.131 -0.608 12.425 1.00 57.06 96 SER A CA 1
ATOM 791 C C . SER A 1 96 ? -28.608 0.635 11.657 1.00 57.06 96 SER A C 1
ATOM 793 O O . SER A 1 96 ? -27.824 1.284 10.966 1.00 57.06 96 SER A O 1
ATOM 795 N N . LYS A 1 97 ? -29.892 1.007 11.786 1.00 57.88 97 LYS A N 1
ATOM 796 C CA . LYS A 1 97 ? -30.534 2.038 10.942 1.00 57.88 97 LYS A CA 1
ATOM 797 C C . LYS A 1 97 ? -29.977 3.467 11.110 1.00 57.88 97 LYS A C 1
ATOM 799 O O . LYS A 1 97 ? -30.058 4.224 10.144 1.00 57.88 97 LYS A O 1
ATOM 804 N N . PHE A 1 98 ? -29.333 3.820 12.232 1.00 56.69 98 PHE A N 1
ATOM 805 C CA . PHE A 1 98 ? -29.027 5.230 12.564 1.00 56.69 98 PHE A CA 1
ATOM 806 C C . PHE A 1 98 ? -27.602 5.542 13.057 1.00 56.69 98 PHE A C 1
ATOM 808 O O . PHE A 1 98 ? -27.283 6.713 13.239 1.00 56.69 98 PHE A O 1
ATOM 815 N N . LEU A 1 99 ? -26.733 4.547 13.264 1.00 60.44 99 LEU A N 1
ATOM 816 C CA . LEU A 1 99 ? -25.368 4.774 13.758 1.00 60.44 99 LEU A CA 1
ATOM 817 C C . LEU A 1 99 ? -24.341 4.076 12.868 1.00 60.44 99 LEU A C 1
ATOM 819 O O . LEU A 1 99 ? -24.422 2.864 12.652 1.00 60.44 99 LEU A O 1
ATOM 823 N N . TYR A 1 100 ? -23.351 4.838 12.401 1.00 67.81 100 TYR A N 1
ATOM 824 C CA . TYR A 1 100 ? -22.185 4.301 11.703 1.00 67.81 100 TYR A CA 1
ATOM 825 C C . TYR A 1 100 ? -21.134 3.904 12.738 1.00 67.81 100 TYR A C 1
ATOM 827 O O . TYR A 1 100 ? -20.751 4.722 13.577 1.00 67.81 100 TYR A O 1
ATOM 835 N N . LYS A 1 101 ? -20.651 2.658 12.710 1.00 80.31 101 LYS A N 1
ATOM 836 C CA . LYS A 1 101 ? -19.480 2.291 13.520 1.00 80.31 101 LYS A CA 1
ATOM 837 C C . LYS A 1 101 ? -18.224 2.784 12.806 1.00 80.31 101 LYS A C 1
ATOM 839 O O . LYS A 1 101 ? -18.044 2.482 11.627 1.00 80.31 101 LYS A O 1
ATOM 844 N N . LYS A 1 102 ? -17.354 3.493 13.530 1.00 84.81 102 LYS A N 1
ATOM 845 C CA . LYS A 1 102 ? -16.105 4.070 12.994 1.00 84.81 102 LYS A CA 1
ATOM 846 C C . LYS A 1 102 ? -15.251 3.028 12.278 1.00 84.81 102 LYS A C 1
ATOM 848 O O . LYS A 1 102 ? -14.831 3.243 11.148 1.00 84.81 102 LYS A O 1
ATOM 853 N N . ILE A 1 103 ? -15.094 1.863 12.901 1.00 84.56 103 ILE A N 1
ATOM 854 C CA . ILE A 1 103 ? -14.290 0.774 12.351 1.00 84.56 103 ILE A CA 1
ATOM 855 C C . ILE A 1 103 ? -14.783 0.245 11.002 1.00 84.56 103 ILE A C 1
ATOM 857 O O . ILE A 1 103 ? -13.962 -0.035 10.141 1.00 84.56 103 ILE A O 1
ATOM 861 N N . HIS A 1 104 ? -16.096 0.147 10.773 1.00 85.69 104 HIS A N 1
ATOM 862 C CA . HIS A 1 104 ? -16.608 -0.304 9.473 1.00 85.69 104 HIS A CA 1
ATOM 863 C C . HIS A 1 104 ? -16.295 0.717 8.374 1.00 85.69 104 HIS A C 1
ATOM 865 O O . HIS A 1 104 ? -15.939 0.337 7.267 1.00 85.69 104 HIS A O 1
ATOM 871 N N . CYS A 1 105 ? -16.344 2.010 8.704 1.00 87.38 105 CYS A N 1
ATOM 872 C CA . CYS A 1 105 ? -15.946 3.081 7.793 1.00 87.38 105 CYS A CA 1
ATOM 873 C C . CYS A 1 105 ? -14.454 2.988 7.435 1.00 87.38 105 CYS A C 1
ATOM 875 O O . CYS A 1 105 ? -14.080 3.077 6.271 1.00 87.38 105 CYS A O 1
ATOM 877 N N . LEU A 1 106 ? -13.600 2.759 8.435 1.00 90.12 106 LEU A N 1
ATOM 878 C CA . LEU A 1 106 ? -12.159 2.622 8.231 1.00 90.12 106 LEU A CA 1
ATOM 879 C C . LEU A 1 106 ? -11.793 1.341 7.461 1.00 90.12 106 LEU A C 1
ATOM 881 O O . LEU A 1 106 ? -10.938 1.399 6.583 1.00 90.12 106 LEU A O 1
ATOM 885 N N . PHE A 1 107 ? -12.468 0.213 7.714 1.00 90.31 107 PHE A N 1
ATOM 886 C CA . PHE A 1 107 ? -12.285 -1.010 6.923 1.00 90.31 107 PHE A CA 1
ATOM 887 C C . PHE A 1 107 ? -12.777 -0.865 5.484 1.00 90.31 107 PHE A C 1
ATOM 889 O O . PHE A 1 107 ? -12.122 -1.374 4.581 1.00 90.31 107 PHE A O 1
ATOM 896 N N . ALA A 1 108 ? -13.875 -0.141 5.253 1.00 90.75 108 ALA A N 1
ATOM 897 C CA . ALA A 1 108 ? -14.319 0.184 3.902 1.00 90.75 108 ALA A CA 1
ATOM 898 C C . ALA A 1 108 ? -13.254 1.005 3.156 1.00 90.75 108 ALA A C 1
ATOM 900 O O . ALA A 1 108 ? -12.925 0.684 2.018 1.00 90.75 108 ALA A O 1
ATOM 901 N N . ASN A 1 109 ? -12.649 2.002 3.813 1.00 93.00 109 ASN A N 1
ATOM 902 C CA . ASN A 1 109 ? -11.557 2.772 3.211 1.00 93.00 109 ASN A CA 1
ATOM 903 C C . ASN A 1 109 ? -10.312 1.922 2.953 1.00 93.00 109 ASN A C 1
ATOM 905 O O . ASN A 1 109 ? -9.709 2.060 1.894 1.00 93.00 109 ASN A O 1
ATOM 909 N N . LEU A 1 110 ? -9.939 1.032 3.879 1.00 93.06 110 LEU A N 1
ATOM 910 C CA . LEU A 1 110 ? -8.815 0.115 3.680 1.00 93.06 110 LEU A CA 1
ATOM 911 C C . LEU A 1 110 ? -9.063 -0.814 2.484 1.00 93.06 110 LEU A C 1
ATOM 913 O O . LEU A 1 110 ? -8.186 -0.986 1.645 1.00 93.06 110 LEU A O 1
ATOM 917 N N . ALA A 1 111 ? -10.269 -1.375 2.387 1.00 93.44 111 ALA A N 1
ATOM 918 C CA . ALA A 1 111 ? -10.664 -2.243 1.287 1.00 93.44 111 ALA A CA 1
ATOM 919 C C . ALA A 1 111 ? -10.632 -1.503 -0.057 1.00 93.44 111 ALA A C 1
ATOM 921 O O . ALA A 1 111 ? -10.060 -2.003 -1.020 1.00 93.44 111 ALA A O 1
ATOM 922 N N . PHE A 1 112 ? -11.190 -0.292 -0.114 1.00 93.88 112 PHE A N 1
ATOM 923 C CA . PHE A 1 112 ? -11.162 0.543 -1.314 1.00 93.88 112 PHE A CA 1
ATOM 924 C C . PHE A 1 112 ? -9.729 0.900 -1.738 1.00 93.88 112 PHE A C 1
ATOM 926 O O . PHE A 1 112 ? -9.366 0.729 -2.899 1.00 93.88 112 PHE A O 1
ATOM 933 N N . CYS A 1 113 ? -8.893 1.306 -0.782 1.00 94.06 113 CYS A N 1
ATOM 934 C CA . CYS A 1 113 ? -7.469 1.570 -0.979 1.00 94.06 113 CYS A CA 1
ATOM 935 C C . CYS A 1 113 ? -6.735 0.346 -1.565 1.00 94.06 113 CYS A C 1
ATOM 937 O O . CYS A 1 113 ? -6.058 0.448 -2.588 1.00 94.06 113 CYS A O 1
ATOM 939 N N . ASN A 1 114 ? -6.954 -0.841 -0.997 1.00 93.00 114 ASN A N 1
ATOM 940 C CA . ASN A 1 114 ? -6.354 -2.080 -1.491 1.00 93.00 114 ASN A CA 1
ATOM 941 C C . ASN A 1 114 ? -6.870 -2.497 -2.881 1.00 93.00 114 ASN A C 1
ATOM 943 O O . ASN A 1 114 ? -6.109 -3.094 -3.645 1.00 93.00 114 ASN A O 1
ATOM 947 N N . ILE A 1 115 ? -8.132 -2.201 -3.227 1.00 93.94 115 ILE A N 1
ATOM 948 C CA . ILE A 1 115 ? -8.669 -2.422 -4.583 1.00 93.94 115 ILE A CA 1
ATOM 949 C C . ILE A 1 115 ? -7.911 -1.552 -5.584 1.00 93.94 115 ILE A C 1
ATOM 951 O O . ILE A 1 115 ? -7.474 -2.067 -6.612 1.00 93.94 115 ILE A O 1
ATOM 955 N N . LEU A 1 116 ? -7.720 -0.263 -5.282 1.00 92.50 116 LEU A N 1
ATOM 956 C CA . LEU A 1 116 ? -6.984 0.656 -6.153 1.00 92.50 116 LEU A CA 1
ATOM 957 C C . LEU A 1 116 ? -5.532 0.204 -6.351 1.00 92.50 116 LEU A C 1
ATOM 959 O O . LEU A 1 116 ? -5.100 0.071 -7.495 1.00 92.50 116 LEU A O 1
ATOM 963 N N . LEU A 1 117 ? -4.820 -0.125 -5.267 1.00 90.69 117 LEU A N 1
ATOM 964 C CA . LEU A 1 117 ? -3.448 -0.647 -5.336 1.00 90.69 117 LEU A CA 1
ATOM 965 C C . LEU A 1 117 ? -3.367 -1.931 -6.165 1.00 90.69 117 LEU A C 1
ATOM 967 O O . LEU A 1 117 ? -2.568 -2.023 -7.093 1.00 90.69 117 LEU A O 1
ATOM 971 N N . SER A 1 118 ? -4.224 -2.914 -5.872 1.00 91.12 118 SER A N 1
ATOM 972 C CA . SER A 1 118 ? -4.218 -4.202 -6.582 1.00 91.12 118 SER A CA 1
ATOM 973 C C . SER A 1 118 ? -4.558 -4.039 -8.062 1.00 91.12 118 SER A C 1
ATOM 975 O O . SER A 1 118 ? -3.996 -4.742 -8.896 1.00 91.12 118 SER A O 1
ATOM 977 N N . THR A 1 119 ? -5.442 -3.097 -8.399 1.00 90.94 119 THR A N 1
ATOM 978 C CA . THR A 1 119 ? -5.762 -2.759 -9.792 1.00 90.94 119 THR A CA 1
ATOM 979 C C . THR A 1 119 ? -4.563 -2.114 -10.482 1.00 90.94 119 THR A C 1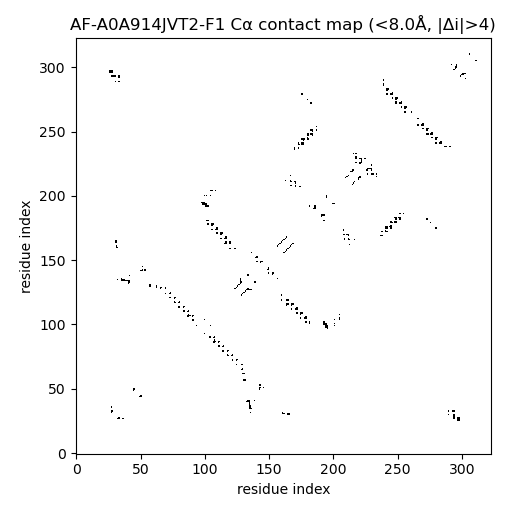
ATOM 981 O O . THR A 1 119 ? -4.248 -2.492 -11.605 1.00 90.94 119 THR A O 1
ATOM 984 N N . GLY A 1 120 ? -3.856 -1.201 -9.807 1.00 88.00 120 GLY A N 1
ATOM 985 C CA . GLY A 1 120 ? -2.624 -0.596 -10.316 1.00 88.00 120 GLY A CA 1
ATOM 986 C C . GLY A 1 120 ? -1.552 -1.637 -10.639 1.00 88.00 120 GLY A C 1
ATOM 987 O O . GLY A 1 120 ? -1.046 -1.656 -11.759 1.00 88.00 120 GLY A O 1
ATOM 988 N N . PHE A 1 121 ? -1.274 -2.558 -9.710 1.00 88.25 121 PHE A N 1
ATOM 989 C CA . PHE A 1 121 ? -0.322 -3.651 -9.938 1.00 88.25 121 PHE A CA 1
ATOM 990 C C . PHE A 1 121 ? -0.770 -4.608 -11.045 1.00 88.25 121 PHE A C 1
ATOM 992 O O . PHE A 1 121 ? 0.036 -4.971 -11.893 1.00 88.25 121 PHE A O 1
ATOM 999 N N . LEU A 1 122 ? -2.055 -4.974 -11.093 1.00 89.75 122 LEU A N 1
ATOM 1000 C CA . LEU A 1 122 ? -2.587 -5.842 -12.145 1.00 89.75 122 LEU A CA 1
ATOM 1001 C C . LEU A 1 122 ? -2.413 -5.209 -13.527 1.00 89.75 122 LEU A C 1
ATOM 1003 O O . LEU A 1 122 ? -1.917 -5.862 -14.444 1.00 89.75 122 LEU A O 1
ATOM 1007 N N . VAL A 1 123 ? -2.805 -3.941 -13.672 1.00 88.31 123 VAL A N 1
ATOM 1008 C CA . VAL A 1 123 ? -2.674 -3.193 -14.929 1.00 88.31 123 VAL A CA 1
ATOM 1009 C C . VAL A 1 123 ? -1.204 -3.049 -15.309 1.00 88.31 123 VAL A C 1
ATOM 1011 O O . VAL A 1 123 ? -0.862 -3.267 -16.469 1.00 88.31 123 VAL A O 1
ATOM 1014 N N . TYR A 1 124 ? -0.331 -2.751 -14.345 1.00 85.56 124 TYR A N 1
ATOM 1015 C CA . TYR A 1 124 ? 1.107 -2.676 -14.578 1.00 85.56 124 TYR A CA 1
ATOM 1016 C C . TYR A 1 124 ? 1.667 -4.004 -15.097 1.00 85.56 124 TYR A C 1
ATOM 1018 O O . TYR A 1 124 ? 2.255 -4.034 -16.175 1.00 85.56 124 TYR A O 1
ATOM 1026 N N . THR A 1 125 ? 1.446 -5.108 -14.377 1.00 85.44 125 THR A N 1
ATOM 1027 C CA . THR A 1 125 ? 1.952 -6.430 -14.769 1.00 85.44 125 THR A CA 1
ATOM 1028 C C . THR A 1 125 ? 1.392 -6.847 -16.124 1.00 85.44 125 THR A C 1
ATOM 1030 O O . THR A 1 125 ? 2.104 -7.388 -16.964 1.00 85.44 125 THR A O 1
ATOM 1033 N N . PHE A 1 126 ? 0.126 -6.552 -16.405 1.00 85.50 126 PHE A N 1
ATOM 1034 C CA . PHE A 1 126 ? -0.441 -6.878 -17.704 1.00 85.50 126 PHE A CA 1
ATOM 1035 C C . PHE A 1 126 ? 0.192 -6.066 -18.846 1.00 85.50 126 PHE A C 1
ATOM 1037 O O . PHE A 1 126 ? 0.584 -6.637 -19.861 1.00 85.50 126 PHE A O 1
ATOM 1044 N N . ILE A 1 127 ? 0.318 -4.746 -18.696 1.00 83.06 127 ILE A N 1
ATOM 1045 C CA . ILE A 1 127 ? 0.826 -3.871 -19.761 1.00 83.06 127 ILE A CA 1
ATOM 1046 C C . ILE A 1 127 ? 2.340 -4.032 -19.927 1.00 83.06 127 ILE A C 1
ATOM 1048 O O . ILE A 1 127 ? 2.821 -4.246 -21.037 1.00 83.06 127 ILE A O 1
ATOM 1052 N N . ILE A 1 128 ? 3.099 -3.924 -18.841 1.00 80.06 128 ILE A N 1
ATOM 1053 C CA . ILE A 1 128 ? 4.558 -3.863 -18.899 1.00 80.06 128 ILE A CA 1
ATOM 1054 C C . ILE A 1 128 ? 5.173 -5.255 -18.968 1.00 80.06 128 ILE A C 1
ATOM 1056 O O . ILE A 1 128 ? 5.986 -5.497 -19.854 1.00 80.06 128 ILE A O 1
ATOM 1060 N N . ASP A 1 129 ? 4.779 -6.179 -18.089 1.00 78.69 129 ASP A N 1
ATOM 1061 C CA . ASP A 1 129 ? 5.418 -7.497 -18.026 1.00 78.69 129 ASP A CA 1
ATOM 1062 C C . ASP A 1 129 ? 4.894 -8.460 -19.106 1.00 78.69 129 ASP A C 1
ATOM 1064 O O . ASP A 1 129 ? 5.669 -9.199 -19.715 1.00 78.69 129 ASP A O 1
ATOM 1068 N N . VAL A 1 130 ? 3.580 -8.475 -19.353 1.00 82.56 130 VAL A N 1
ATOM 1069 C CA . VAL A 1 130 ? 2.968 -9.441 -20.282 1.00 82.56 130 VAL A CA 1
ATOM 1070 C C . VAL A 1 130 ? 2.904 -8.903 -21.707 1.00 82.56 130 VAL A C 1
ATOM 1072 O O . VAL A 1 130 ? 3.317 -9.596 -22.635 1.00 82.56 130 VAL A O 1
ATOM 1075 N N . TYR A 1 131 ? 2.370 -7.695 -21.898 1.00 81.25 131 TYR A N 1
ATOM 1076 C CA . TYR A 1 131 ? 2.104 -7.167 -23.234 1.00 81.25 131 TYR A CA 1
ATOM 1077 C C . TYR A 1 131 ? 3.387 -6.652 -23.904 1.00 81.25 131 TYR A C 1
ATOM 1079 O O . TYR A 1 131 ? 3.779 -7.167 -24.954 1.00 81.25 131 TYR A O 1
ATOM 1087 N N . TYR A 1 132 ? 4.088 -5.701 -23.278 1.00 75.38 132 TYR A N 1
ATOM 1088 C CA . TYR A 1 132 ? 5.268 -5.063 -23.875 1.00 75.38 132 TYR A CA 1
ATOM 1089 C C . TYR A 1 132 ? 6.612 -5.736 -23.532 1.00 75.38 132 TYR A C 1
ATOM 1091 O O . TYR A 1 132 ? 7.528 -5.673 -24.347 1.00 75.38 132 TYR A O 1
ATOM 1099 N N . ASP A 1 133 ? 6.719 -6.422 -22.388 1.00 74.69 133 ASP A N 1
ATOM 1100 C CA . ASP A 1 133 ? 7.968 -6.988 -21.832 1.00 74.69 133 ASP A CA 1
ATOM 1101 C C . ASP A 1 133 ? 9.125 -5.981 -21.809 1.00 74.69 133 ASP A C 1
ATOM 1103 O O . ASP A 1 133 ? 10.148 -6.142 -22.472 1.00 74.69 133 ASP A O 1
ATOM 1107 N N . VAL A 1 134 ? 8.925 -4.897 -21.061 1.00 72.19 134 VAL A N 1
ATOM 1108 C CA . VAL A 1 134 ? 9.868 -3.777 -20.964 1.00 72.19 134 VAL A CA 1
ATOM 1109 C C . VAL A 1 134 ? 10.304 -3.572 -19.508 1.00 72.19 134 VAL A C 1
ATOM 1111 O O . VAL A 1 134 ? 9.539 -3.804 -18.581 1.00 72.19 134 VAL A O 1
ATOM 1114 N N . ASP A 1 135 ? 11.535 -3.105 -19.298 1.00 67.44 135 ASP A N 1
ATOM 1115 C CA . ASP A 1 135 ? 12.193 -2.949 -17.984 1.00 67.44 135 ASP A CA 1
ATOM 1116 C C . ASP A 1 135 ? 11.493 -1.958 -17.068 1.00 67.44 135 ASP A C 1
ATOM 1118 O O . ASP A 1 135 ? 11.583 -2.054 -15.845 1.00 67.44 135 ASP A O 1
ATOM 1122 N N . SER A 1 136 ? 10.885 -0.938 -17.670 1.00 70.88 136 SER A N 1
ATOM 1123 C CA . SER A 1 136 ? 10.231 0.142 -16.957 1.00 70.88 136 SER A CA 1
ATOM 1124 C C . SER A 1 136 ? 9.280 0.914 -17.863 1.00 70.88 136 SER A C 1
ATOM 1126 O O . SER A 1 136 ? 9.428 0.960 -19.089 1.00 70.88 136 SER A O 1
ATOM 1128 N N . PHE A 1 137 ? 8.361 1.637 -17.231 1.00 72.69 137 PHE A N 1
ATOM 1129 C CA . PHE A 1 137 ? 7.503 2.598 -17.916 1.00 72.69 137 PHE A CA 1
ATOM 1130 C C . PHE A 1 137 ? 8.305 3.710 -18.623 1.00 72.69 137 PHE A C 1
ATOM 1132 O O . PHE A 1 137 ? 7.873 4.224 -19.651 1.00 72.69 137 PHE A O 1
ATOM 1139 N N . ASN A 1 138 ? 9.492 4.068 -18.113 1.00 71.94 138 ASN A N 1
ATOM 1140 C CA . ASN A 1 138 ? 10.372 5.065 -18.740 1.00 71.94 138 ASN A CA 1
ATOM 1141 C C . ASN A 1 138 ? 10.919 4.583 -20.079 1.00 71.94 138 ASN A C 1
ATOM 1143 O O . ASN A 1 138 ? 10.950 5.336 -21.046 1.00 71.94 138 ASN A O 1
ATOM 1147 N N . THR A 1 139 ? 11.309 3.315 -20.153 1.00 71.00 139 THR A N 1
ATOM 1148 C CA . THR A 1 139 ? 11.752 2.711 -21.407 1.00 71.00 139 THR A CA 1
ATOM 1149 C C . THR A 1 139 ? 10.600 2.691 -22.413 1.00 71.00 139 THR A C 1
ATOM 1151 O O . THR A 1 139 ? 10.788 3.062 -23.566 1.00 71.00 139 THR A O 1
ATOM 1154 N N . LEU A 1 140 ? 9.381 2.368 -21.965 1.00 72.19 140 LEU A N 1
ATOM 1155 C CA . LEU A 1 140 ? 8.190 2.410 -22.815 1.00 72.19 140 LEU A CA 1
ATOM 1156 C C . LEU A 1 140 ? 7.859 3.831 -23.311 1.00 72.19 140 LEU A C 1
ATOM 1158 O O . LEU A 1 140 ? 7.416 3.996 -24.446 1.00 72.19 140 LEU A O 1
ATOM 1162 N N . LEU A 1 141 ? 8.095 4.860 -22.495 1.00 74.81 141 LEU A N 1
ATOM 1163 C CA . LEU A 1 141 ? 7.962 6.259 -22.909 1.00 74.81 141 LEU A CA 1
ATOM 1164 C C . LEU A 1 141 ? 8.974 6.630 -23.990 1.00 74.81 141 LEU A C 1
ATOM 1166 O O . LEU A 1 141 ? 8.580 7.166 -25.024 1.00 74.81 141 LEU A O 1
ATOM 1170 N N . ASN A 1 142 ? 10.247 6.299 -23.769 1.00 71.88 142 ASN A N 1
ATOM 1171 C CA . ASN A 1 142 ? 11.337 6.605 -24.694 1.00 71.88 142 ASN A CA 1
ATOM 1172 C C . ASN A 1 142 ? 11.141 5.921 -26.055 1.00 71.88 142 ASN A C 1
ATOM 1174 O O . ASN A 1 142 ? 11.386 6.529 -27.091 1.00 71.88 142 ASN A O 1
ATOM 1178 N N . LEU A 1 143 ? 10.617 4.692 -26.064 1.00 67.06 143 LEU A N 1
ATOM 1179 C CA . LEU A 1 143 ? 10.285 3.970 -27.297 1.00 67.06 143 LEU A CA 1
ATOM 1180 C C . LEU A 1 143 ? 9.124 4.603 -28.084 1.00 67.06 143 LEU A C 1
ATOM 1182 O O . LEU A 1 143 ? 8.970 4.342 -29.271 1.00 67.06 143 LEU A O 1
ATOM 1186 N N . ASN A 1 144 ? 8.290 5.432 -27.449 1.00 67.94 144 ASN A N 1
ATOM 1187 C CA . ASN A 1 144 ? 7.083 5.988 -28.061 1.00 67.94 144 ASN A CA 1
ATOM 1188 C C . ASN A 1 144 ? 7.191 7.474 -28.436 1.00 67.94 144 ASN A C 1
ATOM 1190 O O . ASN A 1 144 ? 6.176 8.023 -28.866 1.00 67.94 144 ASN A O 1
ATOM 1194 N N . VAL A 1 145 ? 8.369 8.107 -28.315 1.00 67.00 145 VAL A N 1
ATOM 1195 C CA . VAL A 1 145 ? 8.603 9.561 -28.511 1.00 67.00 145 VAL A CA 1
ATOM 1196 C C . VAL A 1 145 ? 8.122 10.092 -29.875 1.00 67.00 145 VAL A C 1
ATOM 1198 O O . VAL A 1 145 ? 7.743 11.255 -29.974 1.00 67.00 145 VAL A O 1
ATOM 1201 N N . GLY A 1 146 ? 8.019 9.239 -30.901 1.00 60.41 146 GLY A N 1
ATOM 1202 C CA . GLY A 1 146 ? 7.499 9.593 -32.234 1.00 60.41 146 GLY A CA 1
ATOM 1203 C C . GLY A 1 146 ? 6.090 9.081 -32.577 1.00 60.41 146 GLY A C 1
ATOM 1204 O O . GLY A 1 146 ? 5.627 9.281 -33.697 1.00 60.41 146 GLY A O 1
ATOM 1205 N N . SER A 1 147 ? 5.397 8.394 -31.663 1.00 66.25 147 SER A N 1
ATOM 1206 C CA . SER A 1 147 ? 4.095 7.768 -31.953 1.00 66.25 147 SER A CA 1
ATOM 1207 C C . SER A 1 147 ? 2.910 8.706 -31.682 1.00 66.25 147 SER A C 1
ATOM 1209 O O . SER A 1 147 ? 2.929 9.504 -30.747 1.00 66.25 147 SER A O 1
ATOM 1211 N N . HIS A 1 148 ? 1.790 8.536 -32.399 1.00 63.34 148 HIS A N 1
ATOM 1212 C CA . HIS A 1 148 ? 0.525 9.224 -32.073 1.00 63.34 148 HIS A CA 1
ATOM 1213 C C . HIS A 1 148 ? 0.005 8.909 -30.655 1.00 63.34 148 HIS A C 1
ATOM 1215 O O . HIS A 1 148 ? -0.810 9.650 -30.108 1.00 63.34 148 HIS A O 1
ATOM 1221 N N . LYS A 1 149 ? 0.486 7.815 -30.050 1.00 62.53 149 LYS A N 1
ATOM 1222 C CA . LYS A 1 149 ? 0.152 7.374 -28.690 1.00 62.53 149 LYS A CA 1
ATOM 1223 C C . LYS A 1 149 ? 1.083 7.989 -27.628 1.00 62.53 149 LYS A C 1
ATOM 1225 O O . LYS A 1 149 ? 0.861 7.757 -26.441 1.00 62.53 149 LYS A O 1
ATOM 1230 N N . TYR A 1 150 ? 2.076 8.801 -28.013 1.00 65.69 150 TYR A N 1
ATOM 1231 C CA . TYR A 1 150 ? 3.043 9.411 -27.092 1.00 65.69 150 TYR A CA 1
ATOM 1232 C C . TYR A 1 150 ? 2.385 10.230 -25.981 1.00 65.69 150 TYR A C 1
ATOM 1234 O O . TYR A 1 150 ? 2.860 10.206 -24.859 1.00 65.69 150 TYR A O 1
ATOM 1242 N N . ALA A 1 151 ? 1.264 10.904 -26.246 1.00 69.00 151 ALA A N 1
ATOM 1243 C CA . ALA A 1 151 ? 0.576 11.699 -25.226 1.00 69.00 151 ALA A CA 1
ATOM 1244 C C . ALA A 1 151 ? -0.114 10.850 -24.136 1.00 69.00 151 ALA A C 1
ATOM 1246 O O . ALA A 1 151 ? -0.339 11.333 -23.028 1.00 69.00 151 ALA A O 1
ATOM 1247 N N . PHE A 1 152 ? -0.453 9.589 -24.428 1.00 78.44 152 PHE A N 1
ATOM 1248 C CA . PHE A 1 152 ? -1.177 8.715 -23.498 1.00 78.44 152 PHE A CA 1
ATOM 1249 C C . PHE A 1 152 ? -0.261 8.128 -22.421 1.00 78.44 152 PHE A C 1
ATOM 1251 O O . PHE A 1 152 ? -0.628 8.061 -21.248 1.00 78.44 152 PHE A O 1
ATOM 1258 N N . TRP A 1 153 ? 0.945 7.717 -22.805 1.00 76.62 153 TRP A N 1
ATOM 1259 C CA . TRP A 1 153 ? 1.859 7.015 -21.909 1.00 76.62 153 TRP A CA 1
ATOM 1260 C C . TRP A 1 153 ? 2.354 7.859 -20.718 1.00 76.62 153 TRP A C 1
ATOM 1262 O O . TRP A 1 153 ? 2.376 7.326 -19.611 1.00 76.62 153 TRP A O 1
ATOM 1272 N N . PRO A 1 154 ? 2.678 9.161 -20.847 1.00 78.12 154 PRO A N 1
ATOM 1273 C CA . PRO A 1 154 ? 3.060 9.997 -19.709 1.00 78.12 154 PRO A CA 1
ATOM 1274 C C . PRO A 1 154 ? 1.939 10.098 -18.676 1.00 78.12 154 PRO A C 1
ATOM 1276 O O . PRO A 1 154 ? 2.187 9.978 -17.477 1.00 78.12 154 PRO A O 1
ATOM 1279 N N . LEU A 1 155 ? 0.696 10.242 -19.148 1.00 80.06 155 LEU A N 1
ATOM 1280 C CA . LEU A 1 155 ? -0.489 10.265 -18.296 1.00 80.06 155 LEU A CA 1
ATOM 1281 C C . LEU A 1 155 ? -0.684 8.913 -17.595 1.00 80.06 155 LEU A C 1
ATOM 1283 O O . LEU A 1 155 ? -0.903 8.867 -16.387 1.00 80.06 155 LEU A O 1
ATOM 1287 N N . ALA A 1 156 ? -0.558 7.807 -18.331 1.00 80.62 156 ALA A N 1
ATOM 1288 C CA . ALA A 1 156 ? -0.659 6.464 -17.770 1.00 80.62 156 ALA A CA 1
ATOM 1289 C C . ALA A 1 156 ? 0.427 6.202 -16.713 1.00 80.62 156 ALA A C 1
ATOM 1291 O O . ALA A 1 156 ? 0.118 5.656 -15.654 1.00 80.62 156 ALA A O 1
ATOM 1292 N N . LYS A 1 157 ? 1.666 6.660 -16.943 1.00 82.25 157 LYS A N 1
ATOM 1293 C CA . LYS A 1 157 ? 2.745 6.599 -15.951 1.00 82.25 157 LYS A CA 1
ATOM 1294 C C . LYS A 1 157 ? 2.368 7.368 -14.691 1.00 82.25 157 LYS A C 1
ATOM 1296 O O . LYS A 1 157 ? 2.492 6.828 -13.600 1.00 82.25 157 LYS A O 1
ATOM 1301 N N . GLN A 1 158 ? 1.907 8.609 -14.831 1.00 82.81 158 GLN A N 1
ATOM 1302 C CA . GLN A 1 158 ? 1.536 9.441 -13.688 1.00 82.81 158 GLN A CA 1
ATOM 1303 C C . GLN A 1 158 ? 0.411 8.798 -12.865 1.00 82.81 158 GLN A C 1
ATOM 1305 O O . GLN A 1 158 ? 0.502 8.729 -11.642 1.00 82.81 158 GLN A O 1
ATOM 1310 N N . ILE A 1 159 ? -0.613 8.257 -13.531 1.00 83.50 159 ILE A N 1
ATOM 1311 C CA . ILE A 1 159 ? -1.727 7.575 -12.865 1.00 83.50 159 ILE A CA 1
ATOM 1312 C C . ILE A 1 159 ? -1.247 6.302 -12.155 1.00 83.50 159 ILE A C 1
ATOM 1314 O O . ILE A 1 159 ? -1.590 6.085 -10.997 1.00 83.50 159 ILE A O 1
ATOM 1318 N N . ILE A 1 160 ? -0.465 5.449 -12.822 1.00 82.31 160 ILE A N 1
ATOM 1319 C CA . ILE A 1 160 ? -0.079 4.140 -12.276 1.00 82.31 160 ILE A CA 1
ATOM 1320 C C . ILE A 1 160 ? 1.025 4.273 -11.218 1.00 82.31 160 ILE A C 1
ATOM 1322 O O . ILE A 1 160 ? 0.885 3.720 -10.132 1.00 82.31 160 ILE A O 1
ATOM 1326 N N . HIS A 1 161 ? 2.106 5.003 -11.503 1.00 82.38 161 HIS A N 1
ATOM 1327 C CA . HIS A 1 161 ? 3.234 5.139 -10.576 1.00 82.38 161 HIS A CA 1
ATOM 1328 C C . HIS A 1 161 ? 2.897 6.106 -9.436 1.00 82.38 161 HIS A C 1
ATOM 1330 O O . HIS A 1 161 ? 2.883 5.720 -8.269 1.00 82.38 161 HIS A O 1
ATOM 1336 N N . THR A 1 162 ? 2.602 7.362 -9.769 1.00 79.19 162 THR A N 1
ATOM 1337 C CA . THR A 1 162 ? 2.506 8.427 -8.764 1.00 79.19 162 THR A CA 1
ATOM 1338 C C . THR A 1 162 ? 1.194 8.357 -7.990 1.00 79.19 162 THR A C 1
ATOM 1340 O O . THR A 1 162 ? 1.205 8.333 -6.760 1.00 79.19 162 THR A O 1
ATOM 1343 N N . GLU A 1 163 ? 0.058 8.276 -8.685 1.00 82.69 163 GLU A N 1
ATOM 1344 C CA . GLU A 1 163 ? -1.238 8.296 -8.004 1.00 82.69 163 GLU A CA 1
ATOM 1345 C C . GLU A 1 163 ? -1.585 6.945 -7.377 1.00 82.69 163 GLU A C 1
ATOM 1347 O O . GLU A 1 163 ? -1.873 6.883 -6.184 1.00 82.69 163 GLU A O 1
ATOM 1352 N N . LEU A 1 164 ? -1.542 5.849 -8.141 1.00 84.56 164 LEU A N 1
ATOM 1353 C CA . LEU A 1 164 ? -2.005 4.543 -7.663 1.00 84.56 164 LEU A CA 1
ATOM 1354 C C . LEU A 1 164 ? -1.018 3.828 -6.747 1.00 84.56 164 LEU A C 1
ATOM 1356 O O . LEU A 1 164 ? -1.473 3.156 -5.828 1.00 84.56 164 LEU A O 1
ATOM 1360 N N . VAL A 1 165 ? 0.293 3.928 -6.970 1.00 82.75 165 VAL A N 1
ATOM 1361 C CA . VAL A 1 165 ? 1.271 3.213 -6.135 1.00 82.75 165 VAL A CA 1
ATOM 1362 C C . VAL A 1 165 ? 1.802 4.104 -5.026 1.00 82.75 165 VAL A C 1
ATOM 1364 O O . VAL A 1 165 ? 1.631 3.770 -3.853 1.00 82.75 165 VAL A O 1
ATOM 1367 N N . ASP A 1 166 ? 2.376 5.260 -5.353 1.00 83.50 166 ASP A N 1
ATOM 1368 C CA . ASP A 1 166 ? 3.027 6.079 -4.331 1.00 83.50 166 ASP A CA 1
ATOM 1369 C C . ASP A 1 166 ? 2.024 6.722 -3.368 1.00 83.50 166 ASP A C 1
ATOM 1371 O O . ASP A 1 166 ? 2.180 6.619 -2.146 1.00 83.50 166 ASP A O 1
ATOM 1375 N N . ASN A 1 167 ? 0.992 7.384 -3.898 1.00 87.44 167 ASN A N 1
ATOM 1376 C CA . ASN A 1 167 ? 0.016 8.089 -3.071 1.00 87.44 167 ASN A CA 1
ATOM 1377 C C . ASN A 1 167 ? -0.917 7.096 -2.356 1.00 87.44 167 ASN A C 1
ATOM 1379 O O . ASN A 1 167 ? -1.054 7.158 -1.134 1.00 87.44 167 ASN A O 1
ATOM 1383 N N . ILE A 1 168 ? -1.502 6.104 -3.041 1.00 90.62 168 ILE A N 1
ATOM 1384 C CA . ILE A 1 168 ? -2.368 5.138 -2.336 1.00 90.62 168 ILE A CA 1
ATOM 1385 C C . ILE A 1 168 ? -1.589 4.295 -1.312 1.00 90.62 168 ILE A C 1
ATOM 1387 O O . ILE A 1 168 ? -2.135 4.000 -0.246 1.00 90.62 168 ILE A O 1
ATOM 1391 N N . SER A 1 169 ? -0.305 3.974 -1.529 1.00 88.19 169 SER A N 1
ATOM 1392 C CA . SER A 1 169 ? 0.481 3.296 -0.487 1.00 88.19 169 SER A CA 1
ATOM 1393 C C . SER A 1 169 ? 0.675 4.165 0.762 1.00 88.19 169 SER A C 1
ATOM 1395 O O . SER A 1 169 ? 0.714 3.622 1.867 1.00 88.19 169 SER A O 1
ATOM 1397 N N . LEU A 1 170 ? 0.786 5.491 0.626 1.00 88.88 170 LEU A N 1
ATOM 1398 C CA . LEU A 1 170 ? 0.803 6.411 1.770 1.00 88.88 170 LEU A CA 1
ATOM 1399 C C . LEU A 1 170 ? -0.567 6.468 2.457 1.00 88.88 170 LEU A C 1
ATOM 1401 O O . LEU A 1 170 ? -0.651 6.399 3.687 1.00 88.88 170 LEU A O 1
ATOM 1405 N N . VAL A 1 171 ? -1.649 6.527 1.674 1.00 92.19 171 VAL A N 1
ATOM 1406 C CA . VAL A 1 171 ? -3.027 6.463 2.186 1.00 92.19 171 VAL A CA 1
ATOM 1407 C C . VAL A 1 171 ? -3.245 5.200 3.020 1.00 92.19 171 VAL A C 1
ATOM 1409 O O . VAL A 1 171 ? -3.811 5.278 4.113 1.00 92.19 171 VAL A O 1
ATOM 1412 N N . GLN A 1 172 ? -2.776 4.047 2.542 1.00 92.56 172 GLN A N 1
ATOM 1413 C CA . GLN A 1 172 ? -2.873 2.771 3.246 1.00 92.56 172 GLN A CA 1
ATOM 1414 C C . GLN A 1 172 ? -2.234 2.847 4.642 1.00 92.56 172 GLN A C 1
ATOM 1416 O O . GLN A 1 172 ? -2.883 2.493 5.631 1.00 92.56 172 GLN A O 1
ATOM 1421 N N . SER A 1 173 ? -1.014 3.388 4.740 1.00 91.19 173 SER A N 1
ATOM 1422 C CA . SER A 1 173 ? -0.301 3.586 6.010 1.00 91.19 173 SER A CA 1
ATOM 1423 C C . SER A 1 173 ? -1.084 4.484 6.981 1.00 91.19 173 SER A C 1
ATOM 1425 O O . SER A 1 173 ? -1.198 4.174 8.170 1.00 91.19 173 SER A O 1
ATOM 1427 N N . PHE A 1 174 ? -1.699 5.570 6.494 1.00 92.62 174 PHE A N 1
ATOM 1428 C CA . PHE A 1 174 ? -2.541 6.434 7.332 1.00 92.62 174 PHE A CA 1
ATOM 1429 C C . PHE A 1 174 ? -3.834 5.751 7.790 1.00 92.62 174 PHE A C 1
ATOM 1431 O O . PHE A 1 174 ? -4.242 5.919 8.941 1.00 92.62 174 PHE A O 1
ATOM 1438 N N . ILE A 1 175 ? -4.484 4.962 6.931 1.00 93.56 175 ILE A N 1
ATOM 1439 C CA . ILE A 1 175 ? -5.698 4.220 7.303 1.00 93.56 175 ILE A CA 1
ATOM 1440 C C . ILE A 1 175 ? -5.385 3.181 8.387 1.00 93.56 175 ILE A C 1
ATOM 1442 O O . ILE A 1 175 ? -6.148 3.053 9.347 1.00 93.56 175 ILE A O 1
ATOM 1446 N N . LEU A 1 176 ? -4.258 2.473 8.277 1.00 92.50 176 LEU A N 1
ATOM 1447 C CA . LEU A 1 176 ? -3.802 1.518 9.293 1.00 92.50 176 LEU A CA 1
ATOM 1448 C C . LEU A 1 176 ? -3.514 2.201 10.641 1.00 92.50 176 LEU A C 1
ATOM 1450 O O . LEU A 1 176 ? -3.882 1.672 11.699 1.00 92.50 176 LEU A O 1
ATOM 1454 N N . LEU A 1 177 ? -2.964 3.417 10.612 1.00 93.31 177 LEU A N 1
ATOM 1455 C CA . LEU A 1 177 ? -2.793 4.245 11.806 1.00 93.31 177 LEU A CA 1
ATOM 1456 C C . LEU A 1 177 ? -4.126 4.647 12.432 1.00 93.31 177 LEU A C 1
ATOM 1458 O O . LEU A 1 177 ? -4.304 4.515 13.640 1.00 93.31 177 LEU A O 1
ATOM 1462 N N . LEU A 1 178 ? -5.100 5.070 11.630 1.00 92.38 178 LEU A N 1
ATOM 1463 C CA . LEU A 1 178 ? -6.432 5.399 12.139 1.00 92.38 178 LEU A CA 1
ATOM 1464 C C . LEU A 1 178 ? -7.160 4.173 12.708 1.00 92.38 178 LEU A C 1
ATOM 1466 O O . LEU A 1 178 ? -7.845 4.291 13.724 1.00 92.38 178 LEU A O 1
ATOM 1470 N N . LEU A 1 179 ? -7.000 2.994 12.097 1.00 91.81 179 LEU A N 1
ATOM 1471 C CA . LEU A 1 179 ? -7.567 1.736 12.596 1.00 91.81 179 LEU A CA 1
ATOM 1472 C C . LEU A 1 179 ? -6.976 1.342 13.952 1.00 91.81 179 LEU A C 1
ATOM 1474 O O . LEU A 1 179 ? -7.719 1.031 14.884 1.00 91.81 179 LEU A O 1
ATOM 1478 N N . SER A 1 180 ? -5.649 1.366 14.074 1.00 91.44 180 SER A N 1
ATOM 1479 C CA . SER A 1 180 ? -4.962 1.036 15.327 1.00 91.44 180 SER A CA 1
ATOM 1480 C C . SER A 1 180 ? -5.270 2.052 16.430 1.00 91.44 180 SER A C 1
ATOM 1482 O O . SER A 1 180 ? -5.519 1.657 17.571 1.00 91.44 180 SER A O 1
ATOM 1484 N N . LEU A 1 181 ? -5.375 3.339 16.086 1.00 91.75 181 LEU A N 1
ATOM 1485 C CA . LEU A 1 181 ? -5.813 4.394 16.994 1.00 91.75 181 LEU A CA 1
ATOM 1486 C C . LEU A 1 181 ? -7.265 4.189 17.460 1.00 91.75 181 LEU A C 1
ATOM 1488 O O . LEU A 1 181 ? -7.520 4.254 18.659 1.00 91.75 181 LEU A O 1
ATOM 1492 N N . ASP A 1 182 ? -8.213 3.892 16.560 1.00 89.00 182 ASP A N 1
ATOM 1493 C CA . ASP A 1 182 ? -9.612 3.592 16.925 1.00 89.00 182 ASP A CA 1
ATOM 1494 C C . ASP A 1 182 ? -9.690 2.407 17.896 1.00 89.00 182 ASP A C 1
ATOM 1496 O O . ASP A 1 182 ? -10.386 2.476 18.912 1.00 89.00 182 ASP A O 1
ATOM 1500 N N . ARG A 1 183 ? -8.927 1.337 17.629 1.00 86.88 183 ARG A N 1
ATOM 1501 C CA . ARG A 1 183 ? -8.845 0.173 18.521 1.00 86.88 183 ARG A CA 1
ATOM 1502 C C . ARG A 1 183 ? -8.252 0.537 19.875 1.00 86.88 183 ARG A C 1
ATOM 1504 O O . ARG A 1 183 ? -8.821 0.165 20.899 1.00 86.88 183 ARG A O 1
ATOM 1511 N N . TYR A 1 184 ? -7.156 1.286 19.903 1.00 88.56 184 TYR A N 1
ATOM 1512 C CA . TYR A 1 184 ? -6.533 1.711 21.151 1.00 88.56 184 TYR A CA 1
ATOM 1513 C C . TYR A 1 184 ? -7.465 2.607 21.980 1.00 88.56 184 TYR A C 1
ATOM 1515 O O . TYR A 1 184 ? -7.643 2.389 23.179 1.00 88.56 184 TYR A O 1
ATOM 1523 N N . LEU A 1 185 ? -8.127 3.575 21.342 1.00 87.94 185 LEU A N 1
ATOM 1524 C CA . LEU A 1 185 ? -9.062 4.477 22.011 1.00 87.94 185 LEU A CA 1
ATOM 1525 C C . LEU A 1 185 ? -10.318 3.756 22.515 1.00 87.94 185 LEU A C 1
ATOM 1527 O O . LEU A 1 185 ? -10.850 4.127 23.559 1.00 87.94 185 LEU A O 1
ATOM 1531 N N . SER A 1 186 ? -10.748 2.678 21.851 1.00 84.81 186 SER A N 1
ATOM 1532 C CA . SER A 1 186 ? -11.882 1.859 22.304 1.00 84.81 186 SER A CA 1
ATOM 1533 C C . SER A 1 186 ? -11.678 1.184 23.669 1.00 84.81 186 SER A C 1
ATOM 1535 O O . SER A 1 186 ? -12.641 0.715 24.271 1.00 84.81 186 SER A O 1
ATOM 1537 N N . LEU A 1 187 ? -10.448 1.178 24.196 1.00 81.44 187 LEU A N 1
ATOM 1538 C CA . LEU A 1 187 ? -10.121 0.659 25.528 1.00 81.44 187 LEU A CA 1
ATOM 1539 C C . LEU A 1 187 ? -10.565 1.593 26.668 1.00 81.44 187 LEU A C 1
ATOM 1541 O O . LEU A 1 187 ? -10.555 1.177 27.835 1.00 81.44 187 LEU A O 1
ATOM 1545 N N . PHE A 1 188 ? -10.895 2.849 26.356 1.00 85.31 188 PHE A N 1
ATOM 1546 C CA . PHE A 1 188 ? -11.297 3.869 27.322 1.00 85.31 188 PHE A CA 1
ATOM 1547 C C . PHE A 1 188 ? -12.817 4.054 27.325 1.00 85.31 188 PHE A C 1
ATOM 1549 O O . PHE A 1 188 ? -13.440 4.190 26.275 1.00 85.31 188 PHE A O 1
ATOM 1556 N N . ASP A 1 189 ? -13.408 4.135 28.516 1.00 79.06 189 ASP A N 1
ATOM 1557 C CA . ASP A 1 189 ? -14.868 4.127 28.690 1.00 79.06 189 ASP A CA 1
ATOM 1558 C C . ASP A 1 189 ? -15.560 5.389 28.136 1.00 79.06 189 ASP A C 1
ATOM 1560 O O . ASP A 1 189 ? -16.728 5.352 27.758 1.00 79.06 189 ASP A O 1
ATOM 1564 N N . ASN A 1 190 ? -14.818 6.495 28.005 1.00 83.81 190 ASN A N 1
ATOM 1565 C CA . ASN A 1 190 ? -15.312 7.755 27.438 1.00 83.81 190 ASN A CA 1
ATOM 1566 C C . ASN A 1 190 ? -15.317 7.771 25.896 1.00 83.81 190 ASN A C 1
ATOM 1568 O O . ASN A 1 190 ? -15.754 8.751 25.287 1.00 83.81 190 ASN A O 1
ATOM 1572 N N . TYR A 1 191 ? -14.813 6.721 25.240 1.00 84.25 191 TYR A N 1
ATOM 1573 C CA . TYR A 1 191 ? -14.709 6.691 23.788 1.00 84.25 191 TYR A CA 1
ATOM 1574 C C . TYR A 1 191 ? -16.032 6.315 23.117 1.00 84.25 191 TYR A C 1
ATOM 1576 O O . TYR A 1 191 ? -16.605 5.248 23.339 1.00 84.25 191 TYR A O 1
ATOM 1584 N N . SER A 1 192 ? -16.494 7.168 22.200 1.00 82.19 192 SER A N 1
ATOM 1585 C CA . SER A 1 192 ? -17.633 6.851 21.340 1.00 82.19 192 SER A CA 1
ATOM 1586 C C . SER A 1 192 ? -17.177 6.105 20.081 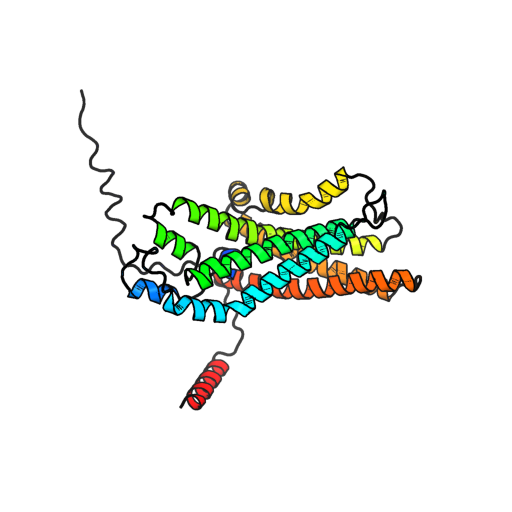1.00 82.19 192 SER A C 1
ATOM 1588 O O . SER A 1 192 ? -16.610 6.684 19.153 1.00 82.19 192 SER A O 1
ATOM 1590 N N . ALA A 1 193 ? -17.484 4.808 20.006 1.00 80.12 193 ALA A N 1
ATOM 1591 C CA . ALA A 1 193 ? -17.190 3.966 18.836 1.00 80.12 193 ALA A CA 1
ATOM 1592 C C . ALA A 1 193 ? -18.111 4.233 17.623 1.00 80.12 193 ALA A C 1
ATOM 1594 O O . ALA A 1 193 ? -17.951 3.633 16.555 1.00 80.12 193 ALA A O 1
ATOM 1595 N N . THR A 1 194 ? -19.104 5.113 17.779 1.00 84.25 194 THR A N 1
ATOM 1596 C CA . THR A 1 194 ? -20.100 5.423 16.749 1.00 84.25 194 THR A CA 1
ATOM 1597 C C . THR A 1 194 ? -20.027 6.878 16.316 1.00 84.25 194 THR A C 1
ATOM 1599 O O . THR A 1 194 ? -19.752 7.775 17.113 1.00 84.25 194 THR A O 1
ATOM 1602 N N . ILE A 1 195 ? -20.280 7.104 15.031 1.00 80.62 195 ILE A N 1
ATOM 1603 C CA . ILE A 1 195 ? -20.426 8.426 14.437 1.00 80.62 195 ILE A CA 1
ATOM 1604 C C . ILE A 1 195 ? -21.917 8.701 14.251 1.00 80.62 195 ILE A C 1
ATOM 1606 O O . ILE A 1 195 ? -22.618 7.940 13.581 1.00 80.62 195 ILE A O 1
ATOM 1610 N N . LYS A 1 196 ? -22.391 9.804 14.841 1.00 79.75 196 LYS A N 1
ATOM 1611 C CA . LYS A 1 196 ? -23.775 10.282 14.694 1.00 79.75 196 LYS A CA 1
ATOM 1612 C C . LYS A 1 196 ? -23.968 11.171 13.461 1.00 79.75 196 LYS A C 1
ATOM 1614 O O . LYS A 1 196 ? -25.038 11.156 12.870 1.00 79.75 196 LYS A O 1
ATOM 1619 N N . ASN A 1 197 ? -22.946 11.942 13.080 1.00 81.75 197 ASN A N 1
ATOM 1620 C CA . ASN A 1 197 ? -23.021 12.903 11.981 1.00 81.75 197 ASN A CA 1
ATOM 1621 C C . ASN A 1 197 ? -22.417 12.317 10.692 1.00 81.75 197 ASN A C 1
ATOM 1623 O O . ASN A 1 197 ? -21.259 11.912 10.676 1.00 81.75 197 ASN A O 1
ATOM 1627 N N . GLY A 1 198 ? -23.178 12.303 9.596 1.00 79.81 198 GLY A N 1
ATOM 1628 C CA . GLY A 1 198 ? -22.680 11.832 8.299 1.00 79.81 198 GLY A CA 1
ATOM 1629 C C . GLY A 1 198 ? -21.475 12.632 7.792 1.00 79.81 198 GLY A C 1
ATOM 1630 O O . GLY A 1 198 ? -20.565 12.053 7.205 1.00 79.81 198 GLY A O 1
ATOM 1631 N N . ILE A 1 199 ? -21.417 13.932 8.099 1.00 84.69 199 ILE A N 1
ATOM 1632 C CA . ILE A 1 199 ? -20.314 14.812 7.685 1.00 84.69 199 ILE A CA 1
ATOM 1633 C C . ILE A 1 199 ? -18.996 14.371 8.329 1.00 84.69 199 ILE A C 1
ATOM 1635 O O . ILE A 1 199 ? -17.973 14.301 7.656 1.00 84.69 199 ILE A O 1
ATOM 1639 N N . THR A 1 200 ? -19.000 14.016 9.617 1.00 82.62 200 THR A N 1
ATOM 1640 C CA . THR A 1 200 ? -17.765 13.582 10.283 1.00 82.62 200 THR A CA 1
ATOM 1641 C C . THR A 1 200 ? -17.298 12.213 9.792 1.00 82.62 200 THR A C 1
ATOM 1643 O O . THR A 1 200 ? -16.096 11.991 9.709 1.00 82.62 200 THR A O 1
ATOM 1646 N N . ALA A 1 201 ? -18.211 11.319 9.394 1.00 80.62 201 ALA A N 1
ATOM 1647 C CA . ALA A 1 201 ? -17.848 10.061 8.732 1.00 80.62 201 ALA A CA 1
ATOM 1648 C C . ALA A 1 201 ? -17.202 10.294 7.354 1.00 80.62 201 ALA A C 1
ATOM 1650 O O . ALA A 1 201 ? -16.214 9.638 7.017 1.00 80.62 201 ALA A O 1
ATOM 1651 N N . TRP A 1 202 ? -17.716 11.263 6.591 1.00 84.19 202 TRP A N 1
ATOM 1652 C CA . TRP A 1 202 ? -17.126 11.693 5.322 1.00 84.19 202 TRP A CA 1
ATOM 1653 C C . TRP A 1 202 ? -15.727 12.283 5.506 1.00 84.19 202 TRP A C 1
ATOM 1655 O O . TRP A 1 202 ? -14.800 11.864 4.819 1.00 84.19 202 TRP A O 1
ATOM 1665 N N . ILE A 1 203 ? -15.547 13.182 6.478 1.00 87.69 203 ILE A N 1
ATOM 1666 C CA . ILE A 1 203 ? -14.238 13.779 6.787 1.00 87.69 203 ILE A CA 1
ATOM 1667 C C . ILE A 1 203 ? -13.223 12.694 7.154 1.00 87.69 203 ILE A C 1
ATOM 1669 O O . ILE A 1 203 ? -12.140 12.661 6.581 1.00 87.69 203 ILE A O 1
ATOM 1673 N N . VAL A 1 204 ? -13.576 11.772 8.059 1.00 84.94 204 VAL A N 1
ATOM 1674 C CA . VAL A 1 204 ? -12.690 10.660 8.455 1.00 84.94 204 VAL A CA 1
ATOM 1675 C C . VAL A 1 204 ? -12.310 9.784 7.258 1.00 84.94 204 VAL A C 1
ATOM 1677 O O . VAL A 1 204 ? -11.207 9.246 7.230 1.00 84.94 204 VAL A O 1
ATOM 1680 N N . SER A 1 205 ? -13.196 9.656 6.269 1.00 85.81 205 SER A N 1
ATOM 1681 C CA . SER A 1 205 ? -12.941 8.833 5.087 1.00 85.81 205 SER A CA 1
ATOM 1682 C C . SER A 1 205 ? -12.078 9.513 4.036 1.00 85.81 205 SER A C 1
ATOM 1684 O O . SER A 1 205 ? -11.216 8.863 3.461 1.00 85.81 205 SER A O 1
ATOM 1686 N N . ILE A 1 206 ? -12.279 10.809 3.800 1.00 89.56 206 ILE A N 1
ATOM 1687 C CA . ILE A 1 206 ? -11.528 11.566 2.789 1.00 89.56 206 ILE A CA 1
ATOM 1688 C C . ILE A 1 206 ? -10.150 11.981 3.293 1.00 89.56 206 ILE A C 1
ATOM 1690 O O . ILE A 1 206 ? -9.211 12.048 2.503 1.00 89.56 206 ILE A O 1
ATOM 1694 N N . LEU A 1 207 ? -10.014 12.267 4.590 1.00 89.69 207 LEU A N 1
ATOM 1695 C CA . LEU A 1 207 ? -8.804 12.861 5.157 1.00 89.69 207 LEU A CA 1
ATOM 1696 C C . LEU A 1 207 ? -7.504 12.129 4.761 1.00 89.69 207 LEU A C 1
ATOM 1698 O O . LEU A 1 207 ? -6.574 12.821 4.355 1.00 89.69 207 LEU A O 1
ATOM 1702 N N . PRO A 1 208 ? -7.411 10.782 4.795 1.00 90.31 208 PRO A N 1
ATOM 1703 C CA . PRO A 1 208 ? -6.200 10.074 4.372 1.00 90.31 208 PRO A CA 1
ATOM 1704 C C . PRO A 1 208 ? -5.807 10.355 2.915 1.00 90.31 208 PRO A C 1
ATOM 1706 O O . PRO A 1 208 ? -4.633 10.583 2.630 1.00 90.31 208 PRO A O 1
ATOM 1709 N N . TYR A 1 209 ? -6.787 10.398 2.007 1.00 90.75 209 TYR A N 1
ATOM 1710 C CA . TYR A 1 209 ? -6.575 10.691 0.586 1.00 90.75 209 TYR A CA 1
ATOM 1711 C C . TYR A 1 209 ? -6.147 12.138 0.378 1.00 90.75 209 TYR A C 1
ATOM 1713 O O . TYR A 1 209 ? -5.199 12.404 -0.353 1.00 90.75 209 TYR A O 1
ATOM 1721 N N . PHE A 1 210 ? -6.807 13.070 1.070 1.00 89.19 210 PHE A N 1
ATOM 1722 C CA . PHE A 1 210 ? -6.457 14.482 0.993 1.00 89.19 210 PHE A CA 1
ATOM 1723 C C . PHE A 1 210 ? -5.022 14.735 1.473 1.00 89.19 210 PHE A C 1
ATOM 1725 O O . PHE A 1 210 ? -4.257 15.416 0.795 1.00 89.19 210 PHE A O 1
ATOM 1732 N N . LEU A 1 211 ? -4.634 14.145 2.610 1.00 87.75 211 LEU A N 1
ATOM 1733 C CA . LEU A 1 211 ? -3.270 14.250 3.125 1.00 87.75 211 LEU A CA 1
ATOM 1734 C C . LEU A 1 211 ? -2.253 13.693 2.125 1.00 87.75 211 LEU A C 1
ATOM 1736 O O . LEU A 1 211 ? -1.247 14.340 1.858 1.00 87.75 211 LEU A O 1
ATOM 1740 N N . SER A 1 212 ? -2.515 12.528 1.535 1.00 86.62 212 SER A N 1
ATOM 1741 C CA . SER A 1 212 ? -1.559 11.934 0.603 1.00 86.62 212 SER A CA 1
ATOM 1742 C C . SER A 1 212 ? -1.410 12.712 -0.704 1.00 86.62 212 SER A C 1
ATOM 1744 O O . SER A 1 212 ? -0.285 12.887 -1.155 1.00 86.62 212 SER A O 1
ATOM 1746 N N . VAL A 1 213 ? -2.516 13.138 -1.320 1.00 83.31 213 VAL A N 1
ATOM 1747 C CA . VAL A 1 213 ? -2.504 13.743 -2.665 1.00 83.31 213 VAL A CA 1
ATOM 1748 C C . VAL A 1 213 ? -2.121 15.219 -2.623 1.00 83.31 213 VAL A C 1
ATOM 1750 O O . VAL A 1 213 ? -1.483 15.709 -3.543 1.00 83.31 213 VAL A O 1
ATOM 1753 N N . PHE A 1 214 ? -2.497 15.950 -1.571 1.00 80.81 214 PHE A N 1
ATOM 1754 C CA . PHE A 1 214 ? -2.260 17.397 -1.520 1.00 80.81 214 PHE A CA 1
ATOM 1755 C C . PHE A 1 214 ? -1.135 17.793 -0.572 1.00 80.81 214 PHE A C 1
ATOM 1757 O O . PHE A 1 214 ? -0.382 18.712 -0.876 1.00 80.81 214 PHE A O 1
ATOM 1764 N N . VAL A 1 215 ? -1.018 17.135 0.585 1.00 82.00 215 VAL A N 1
ATOM 1765 C CA . VAL A 1 215 ? -0.026 17.529 1.601 1.00 82.00 215 VAL A CA 1
ATOM 1766 C C . VAL A 1 215 ? 1.313 16.839 1.363 1.00 82.00 215 VAL A C 1
ATOM 1768 O O . VAL A 1 215 ? 2.352 17.473 1.516 1.00 82.00 215 VAL A O 1
ATOM 1771 N N . PHE A 1 216 ? 1.293 15.566 0.965 1.00 82.94 216 PHE A N 1
ATOM 1772 C CA . PHE A 1 216 ? 2.497 14.751 0.776 1.00 82.94 216 PHE A CA 1
ATOM 1773 C C . PHE A 1 216 ? 2.849 14.470 -0.686 1.00 82.94 216 PHE A C 1
ATOM 1775 O O . PHE A 1 216 ? 3.699 13.616 -0.962 1.00 82.94 216 PHE A O 1
ATOM 1782 N N . ASP A 1 217 ? 2.261 15.215 -1.622 1.00 83.31 217 ASP A N 1
ATOM 1783 C CA . ASP A 1 217 ? 2.731 15.183 -2.999 1.00 83.31 217 ASP A CA 1
ATOM 1784 C C . ASP A 1 217 ? 4.159 15.740 -3.101 1.00 83.31 217 ASP A C 1
ATOM 1786 O O . ASP A 1 217 ? 4.508 16.761 -2.504 1.00 83.31 217 ASP A O 1
ATOM 1790 N N . LEU A 1 218 ? 5.012 15.036 -3.848 1.00 79.50 218 LEU A N 1
ATOM 1791 C CA . LEU A 1 218 ? 6.439 15.341 -3.912 1.00 79.50 218 LEU A CA 1
ATOM 1792 C C . LEU A 1 218 ? 6.667 16.653 -4.655 1.00 79.50 218 LEU A C 1
ATOM 1794 O O . LEU A 1 218 ? 7.539 17.421 -4.255 1.00 79.50 218 LEU A O 1
ATOM 1798 N N . GLN A 1 219 ? 5.887 16.929 -5.702 1.00 81.31 219 GLN A N 1
ATOM 1799 C CA . GLN A 1 219 ? 6.045 18.148 -6.485 1.00 81.31 219 GLN A CA 1
ATOM 1800 C C . GLN A 1 219 ? 5.643 19.353 -5.637 1.00 81.31 219 GLN A C 1
ATOM 1802 O O . GLN A 1 219 ? 6.451 20.268 -5.472 1.00 81.31 219 GLN A O 1
ATOM 1807 N N . LEU A 1 220 ? 4.470 19.302 -5.001 1.00 82.81 220 LEU A N 1
ATOM 1808 C CA . LEU A 1 220 ? 3.999 20.365 -4.110 1.00 82.81 220 LEU A CA 1
ATOM 1809 C C . LEU A 1 220 ? 4.950 20.598 -2.926 1.00 82.81 220 LEU A C 1
ATOM 1811 O O . LEU A 1 220 ? 5.308 21.742 -2.639 1.00 82.81 220 LEU A O 1
ATOM 1815 N N . MET A 1 221 ? 5.429 19.535 -2.269 1.00 83.12 221 MET A N 1
ATOM 1816 C CA . MET A 1 221 ? 6.401 19.673 -1.178 1.00 83.12 221 MET A CA 1
ATOM 1817 C C . MET A 1 221 ? 7.746 20.223 -1.660 1.00 83.12 221 MET A C 1
ATOM 1819 O O . MET A 1 221 ? 8.347 21.052 -0.975 1.00 83.12 221 MET A O 1
ATOM 1823 N N . SER A 1 222 ? 8.221 19.794 -2.832 1.00 84.19 222 SER A N 1
ATOM 1824 C CA . SER A 1 222 ? 9.502 20.250 -3.381 1.00 84.19 222 SER A CA 1
ATOM 1825 C C . SER A 1 222 ? 9.489 21.737 -3.735 1.00 84.19 222 SER A C 1
ATOM 1827 O O . SER A 1 222 ? 10.502 22.405 -3.530 1.00 84.19 222 SER A O 1
ATOM 1829 N N . MET A 1 223 ? 8.339 22.274 -4.167 1.00 85.69 223 MET A N 1
ATOM 1830 C CA . MET A 1 223 ? 8.156 23.711 -4.405 1.00 85.69 223 MET A CA 1
ATOM 1831 C C . MET A 1 223 ? 8.277 24.536 -3.117 1.00 85.69 223 MET A C 1
ATOM 1833 O O . MET A 1 223 ? 8.752 25.667 -3.164 1.00 85.69 223 MET A O 1
ATOM 1837 N N . ALA A 1 224 ? 7.863 23.985 -1.971 1.00 85.56 224 ALA A N 1
ATOM 1838 C CA . ALA A 1 224 ? 7.863 24.695 -0.692 1.00 85.56 224 ALA A CA 1
ATOM 1839 C C . ALA A 1 224 ? 9.161 24.523 0.120 1.00 85.56 224 ALA A C 1
ATOM 1841 O O . ALA A 1 224 ? 9.605 25.465 0.773 1.00 85.56 224 ALA A O 1
ATOM 1842 N N . LEU A 1 225 ? 9.753 23.323 0.122 1.00 85.12 225 LEU A N 1
ATOM 1843 C CA . LEU A 1 225 ? 10.825 22.936 1.053 1.00 85.12 225 LEU A CA 1
ATOM 1844 C C . LEU A 1 225 ? 12.167 22.637 0.363 1.00 85.12 225 LEU A C 1
ATOM 1846 O O . LEU A 1 225 ? 13.194 22.614 1.045 1.00 85.12 225 LEU A O 1
ATOM 1850 N N . GLY A 1 226 ? 12.171 22.406 -0.956 1.00 84.38 226 GLY A N 1
ATOM 1851 C CA . GLY A 1 226 ? 13.292 21.836 -1.714 1.00 84.38 226 GLY A CA 1
ATOM 1852 C C . GLY A 1 226 ? 13.192 20.310 -1.881 1.00 84.38 226 GLY A C 1
ATOM 1853 O O . GLY A 1 226 ? 12.513 19.626 -1.119 1.00 84.38 226 GLY A O 1
ATOM 1854 N N . ILE A 1 227 ? 13.857 19.747 -2.899 1.00 81.06 227 ILE A N 1
ATOM 1855 C CA . ILE A 1 227 ? 13.672 18.333 -3.286 1.00 81.06 227 ILE A CA 1
ATOM 1856 C C . ILE A 1 227 ? 14.173 17.336 -2.225 1.00 81.06 227 ILE A C 1
ATOM 1858 O O . ILE A 1 227 ? 13.470 16.387 -1.888 1.00 81.06 227 ILE A O 1
ATOM 1862 N N . ASN A 1 228 ? 15.348 17.576 -1.634 1.00 80.38 228 ASN A N 1
ATOM 1863 C CA . ASN A 1 228 ? 15.955 16.654 -0.664 1.00 80.38 228 ASN A CA 1
ATOM 1864 C C . ASN A 1 228 ? 15.170 16.602 0.655 1.00 80.38 228 ASN A C 1
ATOM 1866 O O . ASN A 1 228 ? 14.950 15.535 1.222 1.00 80.38 228 ASN A O 1
ATOM 1870 N N . THR A 1 229 ? 14.721 17.757 1.142 1.00 83.19 229 THR A N 1
ATOM 1871 C CA . THR A 1 229 ? 13.892 17.877 2.350 1.00 83.19 229 THR A CA 1
ATOM 1872 C C . THR A 1 229 ? 12.501 17.291 2.122 1.00 83.19 229 THR A C 1
ATOM 1874 O O . THR A 1 229 ? 12.015 16.558 2.980 1.00 83.19 229 THR A O 1
ATOM 1877 N N . ALA A 1 230 ? 11.887 17.531 0.958 1.00 83.12 230 ALA A N 1
ATOM 1878 C CA . ALA A 1 230 ? 10.611 16.925 0.582 1.00 83.12 230 ALA A CA 1
ATOM 1879 C C . ALA A 1 230 ? 10.686 15.390 0.548 1.00 83.12 230 ALA A C 1
ATOM 1881 O O . ALA A 1 230 ? 9.795 14.726 1.079 1.00 83.12 230 ALA A O 1
ATOM 1882 N N . LEU A 1 231 ? 11.769 14.821 0.005 1.00 80.38 231 LEU A N 1
ATOM 1883 C CA . LEU A 1 231 ? 12.011 13.376 0.034 1.00 80.38 231 LEU A CA 1
ATOM 1884 C C . LEU A 1 231 ? 12.117 12.846 1.468 1.00 80.38 231 LEU A C 1
ATOM 1886 O O . LEU A 1 231 ? 11.451 11.869 1.799 1.00 80.38 231 LEU A O 1
ATOM 1890 N N . ILE A 1 232 ? 12.889 13.505 2.342 1.00 83.00 232 ILE A N 1
ATOM 1891 C CA . ILE A 1 232 ? 13.026 13.104 3.754 1.00 83.00 232 ILE A CA 1
ATOM 1892 C C . ILE A 1 232 ? 11.670 13.125 4.468 1.00 83.00 232 ILE A C 1
ATOM 1894 O O . ILE A 1 232 ? 11.331 12.172 5.169 1.00 83.00 232 ILE A O 1
ATOM 1898 N N . VAL A 1 233 ? 10.875 14.182 4.282 1.00 85.00 233 VAL A N 1
ATOM 1899 C CA . VAL A 1 233 ? 9.533 14.286 4.877 1.00 85.00 233 VAL A CA 1
ATOM 1900 C C . VAL A 1 233 ? 8.632 13.166 4.359 1.00 85.00 233 VAL A C 1
ATOM 1902 O O . VAL A 1 233 ? 7.985 12.486 5.155 1.00 85.00 233 VAL A O 1
ATOM 1905 N N . ARG A 1 234 ? 8.640 12.908 3.046 1.00 83.44 234 ARG A N 1
ATOM 1906 C CA . ARG A 1 234 ? 7.857 11.828 2.433 1.00 83.44 234 ARG A CA 1
ATOM 1907 C C . ARG A 1 234 ? 8.282 10.451 2.954 1.00 83.44 234 ARG A C 1
ATOM 1909 O O . ARG A 1 234 ? 7.417 9.635 3.261 1.00 83.44 234 ARG A O 1
ATOM 1916 N N . PHE A 1 235 ? 9.583 10.216 3.140 1.00 80.75 235 PHE A N 1
ATOM 1917 C CA . PHE A 1 235 ? 10.115 9.003 3.774 1.00 80.75 235 PHE A CA 1
ATOM 1918 C C . PHE A 1 235 ? 9.624 8.853 5.214 1.00 80.75 235 PHE A C 1
ATOM 1920 O O . PHE A 1 235 ? 9.150 7.783 5.593 1.00 80.75 235 PHE A O 1
ATOM 1927 N N . ALA A 1 236 ? 9.692 9.920 6.013 1.00 85.50 236 ALA A N 1
ATOM 1928 C CA . ALA A 1 236 ? 9.203 9.903 7.388 1.00 85.50 236 ALA A CA 1
ATOM 1929 C C . ALA A 1 236 ? 7.702 9.579 7.435 1.00 85.50 236 ALA A C 1
ATOM 1931 O O . ALA A 1 236 ? 7.272 8.729 8.212 1.00 85.50 236 ALA A O 1
ATOM 1932 N N . CYS A 1 237 ? 6.904 10.197 6.567 1.00 84.94 237 CYS A N 1
ATOM 1933 C CA . CYS A 1 237 ? 5.466 9.951 6.486 1.00 84.94 237 CYS A CA 1
ATOM 1934 C C . CYS A 1 237 ? 5.114 8.563 5.946 1.00 84.94 237 CYS A C 1
ATOM 1936 O O . CYS A 1 237 ? 4.066 8.033 6.297 1.00 84.94 237 CYS A O 1
ATOM 1938 N N . PHE A 1 238 ? 5.983 7.948 5.149 1.00 82.88 238 PHE A N 1
ATOM 1939 C CA . PHE A 1 238 ? 5.829 6.562 4.724 1.00 82.88 238 PHE A CA 1
ATOM 1940 C C . PHE A 1 238 ? 6.167 5.573 5.846 1.00 82.88 238 PHE A C 1
ATOM 1942 O O . PHE A 1 238 ? 5.440 4.600 6.060 1.00 82.88 238 PHE A O 1
ATOM 1949 N N . LEU A 1 239 ? 7.254 5.832 6.580 1.00 84.31 239 LEU A N 1
ATOM 1950 C CA . LEU A 1 239 ? 7.812 4.882 7.533 1.00 84.31 239 LEU A CA 1
ATOM 1951 C C . LEU A 1 239 ? 7.177 4.978 8.920 1.00 84.31 239 LEU A C 1
ATOM 1953 O O . LEU A 1 239 ? 6.933 3.940 9.508 1.00 84.31 239 LEU A O 1
ATOM 1957 N N . ILE A 1 240 ? 6.906 6.175 9.453 1.00 88.88 240 ILE A N 1
ATOM 1958 C CA . ILE A 1 240 ? 6.474 6.393 10.851 1.00 88.88 240 ILE A CA 1
ATOM 1959 C C . ILE A 1 240 ? 5.063 5.858 11.169 1.00 88.88 240 ILE A C 1
ATOM 1961 O O . ILE A 1 240 ? 4.879 5.322 12.270 1.00 88.88 240 ILE A O 1
ATOM 1965 N N . PRO A 1 241 ? 4.049 5.958 10.284 1.00 90.50 241 PRO A N 1
ATOM 1966 C CA . PRO A 1 241 ? 2.701 5.512 10.630 1.00 90.50 241 PRO A CA 1
ATOM 1967 C C . PRO A 1 241 ? 2.614 4.019 10.956 1.00 90.50 241 PRO A C 1
ATOM 1969 O O . PRO A 1 241 ? 1.921 3.648 11.900 1.00 90.50 241 PRO A O 1
ATOM 1972 N N . ASN A 1 242 ? 3.337 3.158 10.239 1.00 88.38 242 ASN A N 1
ATOM 1973 C CA . ASN A 1 242 ? 3.288 1.702 10.422 1.00 88.38 242 ASN A CA 1
ATOM 1974 C C . ASN A 1 242 ? 3.823 1.200 11.787 1.00 88.38 242 ASN A C 1
ATOM 1976 O O . ASN A 1 242 ? 3.090 0.478 12.467 1.00 88.38 242 ASN A O 1
ATOM 1980 N N . PRO A 1 243 ? 5.022 1.583 12.268 1.00 89.56 243 PRO A N 1
ATOM 1981 C CA . PRO A 1 243 ? 5.512 1.212 13.591 1.00 89.56 243 PRO A CA 1
ATOM 1982 C C . PRO A 1 243 ? 4.670 1.843 14.701 1.00 89.56 243 PRO A C 1
ATOM 1984 O O . PRO A 1 243 ? 4.380 1.170 15.688 1.00 89.56 243 PRO A O 1
ATOM 1987 N N . LEU A 1 244 ? 4.198 3.086 14.534 1.00 92.44 244 LEU A N 1
ATOM 1988 C CA . LEU A 1 244 ? 3.280 3.690 15.503 1.00 92.44 244 LEU A CA 1
ATOM 1989 C C . LEU A 1 244 ? 1.972 2.889 15.593 1.00 92.44 244 LEU A C 1
ATOM 1991 O O . LEU A 1 244 ? 1.499 2.592 16.690 1.00 92.44 244 LEU A O 1
ATOM 1995 N N . SER A 1 245 ? 1.431 2.471 14.446 1.00 92.38 245 SER A N 1
ATOM 1996 C CA . SER A 1 245 ? 0.248 1.611 14.380 1.00 92.38 245 SER A CA 1
ATOM 1997 C C . SER A 1 245 ? 0.472 0.274 15.073 1.00 92.38 245 SER A C 1
ATOM 1999 O O . SER A 1 245 ? -0.401 -0.199 15.803 1.00 92.38 245 SER A O 1
ATOM 2001 N N . LEU A 1 246 ? 1.645 -0.331 14.869 1.00 91.62 246 LEU A N 1
ATOM 2002 C CA . LEU A 1 246 ? 2.022 -1.593 15.495 1.00 91.62 246 LEU A CA 1
ATOM 2003 C C . LEU A 1 246 ? 2.061 -1.457 17.018 1.00 91.62 246 LEU A C 1
ATOM 2005 O O . LEU A 1 246 ? 1.454 -2.271 17.708 1.00 91.62 246 LEU A O 1
ATOM 2009 N N . VAL A 1 247 ? 2.702 -0.410 17.546 1.00 93.25 247 VAL A N 1
ATOM 2010 C CA . VAL A 1 247 ? 2.753 -0.148 18.994 1.00 93.25 247 VAL A CA 1
ATOM 2011 C C . VAL A 1 247 ? 1.341 -0.012 19.566 1.00 93.25 247 VAL A C 1
ATOM 2013 O O . VAL A 1 247 ? 1.009 -0.672 20.552 1.00 93.25 247 VAL A O 1
ATOM 2016 N N . LEU A 1 248 ? 0.474 0.771 18.916 1.00 92.00 248 LEU A N 1
ATOM 2017 C CA . LEU A 1 248 ? -0.919 0.938 19.341 1.00 92.00 248 LEU A CA 1
ATOM 2018 C C . LEU A 1 248 ? -1.698 -0.386 19.311 1.00 92.00 248 LEU A C 1
ATOM 2020 O O . LEU A 1 248 ? -2.445 -0.683 20.248 1.00 92.00 248 LEU A O 1
ATOM 2024 N N . ALA A 1 249 ? -1.501 -1.205 18.275 1.00 89.56 249 ALA A N 1
ATOM 2025 C CA . ALA A 1 249 ? -2.130 -2.516 18.151 1.00 89.56 249 ALA A CA 1
ATOM 2026 C C . ALA A 1 249 ? -1.636 -3.501 19.224 1.00 89.56 249 ALA A C 1
ATOM 2028 O O . ALA A 1 249 ? -2.456 -4.180 19.842 1.00 89.56 249 ALA A O 1
ATOM 2029 N N . VAL A 1 250 ? -0.329 -3.536 19.512 1.00 90.75 250 VAL A N 1
ATOM 2030 C CA . VAL A 1 250 ? 0.250 -4.344 20.599 1.00 90.75 250 VAL A CA 1
ATOM 2031 C C . VAL A 1 250 ? -0.350 -3.926 21.938 1.00 90.75 250 VAL A C 1
ATOM 2033 O O . VAL A 1 250 ? -0.851 -4.776 22.675 1.00 90.75 250 VAL A O 1
ATOM 2036 N N . CYS A 1 251 ? -0.385 -2.623 22.236 1.00 89.12 251 CYS A N 1
ATOM 2037 C CA . CYS A 1 251 ? -1.006 -2.113 23.458 1.00 89.12 251 CYS A CA 1
ATOM 2038 C C . CYS A 1 251 ? -2.484 -2.520 23.566 1.00 89.12 251 CYS A C 1
ATOM 2040 O O . CYS A 1 251 ? -2.940 -2.906 24.647 1.00 89.12 251 CYS A O 1
ATOM 2042 N N . ALA A 1 252 ? -3.231 -2.473 22.458 1.00 86.38 252 ALA A N 1
ATOM 2043 C CA . ALA A 1 252 ? -4.627 -2.891 22.429 1.00 86.38 252 ALA A CA 1
ATOM 2044 C C . ALA A 1 252 ? -4.796 -4.391 22.705 1.00 86.38 252 ALA A C 1
ATOM 2046 O O . ALA A 1 252 ? -5.590 -4.763 23.571 1.00 86.38 252 ALA A O 1
ATOM 2047 N N . VAL A 1 253 ? -4.019 -5.247 22.036 1.00 87.62 253 VAL A N 1
ATOM 2048 C CA . VAL A 1 253 ? -4.059 -6.703 22.238 1.00 87.62 253 VAL A CA 1
ATOM 2049 C C . VAL A 1 253 ? -3.684 -7.064 23.675 1.00 87.62 253 VAL A C 1
ATOM 2051 O O . VAL A 1 253 ? -4.441 -7.773 24.337 1.00 87.62 253 VAL A O 1
ATOM 2054 N N . VAL A 1 254 ? -2.576 -6.530 24.199 1.00 87.50 254 VAL A N 1
ATOM 2055 C CA . VAL A 1 254 ? -2.116 -6.799 25.573 1.00 87.50 254 VAL A CA 1
ATOM 2056 C C . VAL A 1 254 ? -3.195 -6.427 26.592 1.00 87.50 254 VAL A C 1
ATOM 2058 O O . VAL A 1 254 ? -3.528 -7.227 27.469 1.00 87.50 254 VAL A O 1
ATOM 2061 N N . ARG A 1 255 ? -3.816 -5.250 26.449 1.00 83.62 255 ARG A N 1
ATOM 2062 C CA . ARG A 1 255 ? -4.859 -4.793 27.377 1.00 83.62 255 ARG A CA 1
ATOM 2063 C C . ARG A 1 255 ? -6.145 -5.619 27.278 1.00 83.62 255 ARG A C 1
ATOM 2065 O O . ARG A 1 255 ? -6.783 -5.868 28.303 1.00 83.62 255 ARG A O 1
ATOM 2072 N N . LEU A 1 256 ? -6.523 -6.069 26.078 1.00 82.88 256 LEU A N 1
ATOM 2073 C CA . LEU A 1 256 ? -7.671 -6.963 25.868 1.00 82.88 256 LEU A CA 1
ATOM 2074 C C . LEU A 1 256 ? -7.432 -8.358 26.460 1.00 82.88 256 LEU A C 1
ATOM 2076 O O . LEU A 1 256 ? -8.362 -8.962 27.000 1.00 82.88 256 LEU A O 1
ATOM 2080 N N . VAL A 1 257 ? -6.194 -8.858 26.419 1.00 82.75 257 VAL A N 1
ATOM 2081 C CA . VAL A 1 257 ? -5.809 -10.114 27.080 1.00 82.75 257 VAL A CA 1
ATOM 2082 C C . VAL A 1 257 ? -5.918 -9.969 28.602 1.00 82.75 257 VAL A C 1
ATOM 2084 O O . VAL A 1 257 ? -6.577 -10.800 29.234 1.00 82.75 257 VAL A O 1
ATOM 2087 N N . GLN A 1 258 ? -5.369 -8.886 29.165 1.00 82.12 258 GLN A N 1
ATOM 2088 C CA . GLN A 1 258 ? -5.292 -8.632 30.610 1.00 82.12 258 GLN A CA 1
ATOM 2089 C C . GLN A 1 258 ? -6.643 -8.337 31.285 1.00 82.12 258 GLN A C 1
ATOM 2091 O O . GLN A 1 258 ? -6.828 -8.701 32.444 1.00 82.12 258 GLN A O 1
ATOM 2096 N N . ARG A 1 259 ? -7.607 -7.687 30.611 1.00 71.12 259 ARG A N 1
ATOM 2097 C CA . ARG A 1 259 ? -8.910 -7.368 31.228 1.00 71.12 259 ARG A CA 1
ATOM 2098 C C . ARG A 1 259 ? -9.842 -8.598 31.289 1.00 71.12 259 ARG A C 1
ATOM 2100 O O . ARG A 1 259 ? -10.154 -9.187 30.245 1.00 71.12 259 ARG A O 1
ATOM 2107 N N . PRO A 1 260 ? -10.385 -8.952 32.470 1.00 53.25 260 PRO A N 1
ATOM 2108 C CA . PRO A 1 260 ? -11.482 -9.903 32.602 1.00 53.25 260 PRO A CA 1
ATOM 2109 C C . PRO A 1 260 ? -12.810 -9.152 32.436 1.00 53.25 260 PRO A C 1
ATOM 2111 O O . PRO A 1 260 ? -13.427 -8.726 33.403 1.00 53.25 260 PRO A O 1
ATOM 2114 N N . THR A 1 261 ? -13.257 -8.923 31.201 1.00 54.97 261 THR A N 1
ATOM 2115 C CA . THR A 1 261 ? -14.619 -8.412 30.945 1.00 54.97 261 THR A CA 1
ATOM 2116 C C . THR A 1 261 ? -15.365 -9.346 29.998 1.00 54.97 261 THR A C 1
ATOM 2118 O O . THR A 1 261 ? -14.739 -10.093 29.247 1.00 54.97 261 THR A O 1
ATOM 2121 N N . CYS A 1 262 ? -16.701 -9.346 30.120 1.00 51.03 262 CYS A N 1
ATOM 2122 C CA . CYS A 1 262 ? -17.675 -10.244 29.484 1.00 51.03 262 CYS A CA 1
ATOM 2123 C C . CYS A 1 262 ? -17.170 -11.003 28.240 1.00 51.03 262 CYS A C 1
ATOM 2125 O O . CYS A 1 262 ? -16.905 -10.416 27.188 1.00 51.03 262 CYS A O 1
ATOM 2127 N N . VAL A 1 263 ? -17.149 -12.336 28.358 1.00 55.66 263 VAL A N 1
ATOM 2128 C CA . VAL A 1 263 ? -16.565 -13.319 27.423 1.00 55.66 263 VAL A CA 1
ATOM 2129 C C . VAL A 1 263 ? -16.950 -13.094 25.951 1.00 55.66 263 VAL A C 1
ATOM 2131 O O . VAL A 1 263 ? -16.131 -13.309 25.061 1.00 55.66 263 VAL A O 1
ATOM 2134 N N . ARG A 1 264 ? -18.175 -12.624 25.675 1.00 49.34 264 ARG A N 1
ATOM 2135 C CA . ARG A 1 264 ? -18.701 -12.487 24.306 1.00 49.34 264 ARG A CA 1
ATOM 2136 C C . ARG A 1 264 ? -18.179 -11.254 23.557 1.00 49.34 264 ARG A C 1
ATOM 2138 O O . ARG A 1 264 ? -17.830 -11.381 22.394 1.00 49.34 264 ARG A O 1
ATOM 2145 N N . ARG A 1 265 ? -18.062 -10.091 24.216 1.00 56.91 265 ARG A N 1
ATOM 2146 C CA . ARG A 1 265 ? -17.462 -8.876 23.612 1.00 56.91 265 ARG A CA 1
ATOM 2147 C C . ARG A 1 265 ? -15.948 -9.030 23.440 1.00 56.91 265 ARG A C 1
ATOM 2149 O O . ARG A 1 265 ? -15.400 -8.619 22.427 1.00 56.91 265 ARG A O 1
ATOM 2156 N N . LYS A 1 266 ? -15.292 -9.707 24.392 1.00 59.38 266 LYS A N 1
ATOM 2157 C CA . LYS A 1 266 ? -13.845 -9.963 24.373 1.00 59.38 266 LYS A CA 1
ATOM 2158 C C . LYS A 1 266 ? -13.391 -10.763 23.145 1.00 59.38 266 LYS A C 1
ATOM 2160 O O . LYS A 1 266 ? -12.334 -10.463 22.604 1.00 59.38 266 LYS A O 1
ATOM 2165 N N . LYS A 1 267 ? -14.157 -11.771 22.706 1.00 62.53 267 LYS A N 1
ATOM 2166 C CA . LYS A 1 267 ? -13.736 -12.672 21.618 1.00 62.53 267 LYS A CA 1
ATOM 2167 C C . LYS A 1 267 ? -13.680 -11.964 20.258 1.00 62.53 267 LYS A C 1
ATOM 2169 O O . LYS A 1 267 ? -12.680 -12.097 19.553 1.00 62.53 267 LYS A O 1
ATOM 2174 N N . ASP A 1 268 ? -14.699 -11.171 19.936 1.00 66.75 268 ASP A N 1
ATOM 2175 C CA . ASP A 1 268 ? -14.778 -10.461 18.654 1.00 66.75 268 ASP A CA 1
ATOM 2176 C C . ASP A 1 268 ? -13.736 -9.331 18.585 1.00 66.75 268 ASP A C 1
ATOM 2178 O O . ASP A 1 268 ? -12.975 -9.249 17.619 1.00 66.75 268 ASP A O 1
ATOM 2182 N N . ASP A 1 269 ? -13.608 -8.527 19.648 1.00 73.06 269 ASP A N 1
ATOM 2183 C CA . ASP A 1 269 ? -12.646 -7.417 19.696 1.00 73.06 269 ASP A CA 1
ATOM 2184 C C . ASP A 1 269 ? -11.184 -7.901 19.709 1.00 73.06 269 ASP A C 1
ATOM 2186 O O . ASP A 1 269 ? -10.333 -7.299 19.049 1.00 73.06 269 ASP A O 1
ATOM 2190 N N . LEU A 1 270 ? -10.888 -9.017 20.392 1.00 77.31 270 LEU A N 1
ATOM 2191 C CA . LEU A 1 270 ? -9.553 -9.625 20.387 1.00 77.31 270 LEU A CA 1
ATOM 2192 C C . LEU A 1 270 ? -9.196 -10.189 19.011 1.00 77.31 270 LEU A C 1
ATOM 2194 O O . LEU A 1 270 ? -8.085 -9.962 18.543 1.00 77.31 270 LEU A O 1
ATOM 2198 N N . SER A 1 271 ? -10.121 -10.897 18.352 1.00 81.69 271 SER A N 1
ATOM 2199 C CA . SER A 1 271 ? -9.872 -11.451 17.014 1.00 81.69 271 SER A CA 1
ATOM 2200 C C . SER A 1 271 ? -9.592 -10.350 15.988 1.00 81.69 271 SER A C 1
ATOM 2202 O O . SER A 1 271 ? -8.643 -10.452 15.211 1.00 81.69 271 SER A O 1
ATOM 2204 N N . CYS A 1 272 ? -10.338 -9.243 16.049 1.00 79.19 272 CYS A N 1
ATOM 2205 C CA . CYS A 1 272 ? -10.117 -8.078 15.202 1.00 79.19 272 CYS A CA 1
ATOM 2206 C C . CYS A 1 272 ? -8.763 -7.410 15.489 1.00 79.19 272 CYS A C 1
ATOM 2208 O O . CYS A 1 272 ? -8.031 -7.091 14.554 1.00 79.19 272 CYS A O 1
ATOM 2210 N N . ALA A 1 273 ? -8.415 -7.205 16.764 1.00 82.56 273 ALA A N 1
ATOM 2211 C CA . ALA A 1 273 ? -7.146 -6.589 17.151 1.00 82.56 273 ALA A CA 1
ATOM 2212 C C . ALA A 1 273 ? -5.937 -7.469 16.786 1.00 82.56 273 ALA A C 1
ATOM 2214 O O . ALA A 1 273 ? -4.936 -6.956 16.295 1.00 82.56 273 ALA A O 1
ATOM 2215 N N . ALA A 1 274 ? -6.044 -8.788 16.963 1.00 84.31 274 ALA A N 1
ATOM 2216 C CA . ALA A 1 274 ? -5.010 -9.745 16.577 1.00 84.31 274 ALA A CA 1
ATOM 2217 C C . ALA A 1 274 ? -4.833 -9.822 15.052 1.00 84.31 274 ALA A C 1
ATOM 2219 O O . ALA A 1 274 ? -3.706 -9.856 14.566 1.00 84.31 274 ALA A O 1
ATOM 2220 N N . THR A 1 275 ? -5.931 -9.781 14.292 1.00 86.50 275 THR A N 1
ATOM 2221 C CA . THR A 1 275 ? -5.874 -9.734 12.821 1.00 86.50 275 THR A CA 1
ATOM 2222 C C . THR A 1 275 ? -5.202 -8.446 12.345 1.00 86.50 275 THR A C 1
ATOM 2224 O O . THR A 1 275 ? -4.327 -8.491 11.485 1.00 86.50 275 THR A O 1
ATOM 2227 N N . LEU A 1 276 ? -5.550 -7.300 12.943 1.00 87.56 276 LEU A N 1
ATOM 2228 C CA . LEU A 1 276 ? -4.900 -6.023 12.641 1.00 87.56 276 LEU A CA 1
ATOM 2229 C C . LEU A 1 276 ? -3.402 -6.059 12.977 1.00 87.56 276 LEU A C 1
ATOM 2231 O O . LEU A 1 276 ? -2.596 -5.585 12.186 1.00 87.56 276 LEU A O 1
ATOM 2235 N N . LEU A 1 277 ? -3.024 -6.655 14.112 1.00 89.25 277 LEU A N 1
ATOM 2236 C CA . LEU A 1 277 ? -1.624 -6.834 14.500 1.00 89.25 277 LEU A CA 1
ATOM 2237 C C . LEU A 1 277 ? -0.850 -7.668 13.468 1.00 89.25 277 LEU A C 1
ATOM 2239 O O . LEU A 1 277 ? 0.256 -7.294 13.091 1.00 89.25 277 LEU A O 1
ATOM 2243 N N . PHE A 1 278 ? -1.437 -8.767 12.989 1.00 89.38 278 PHE A N 1
ATOM 2244 C CA . PHE A 1 278 ? -0.826 -9.607 11.960 1.00 89.38 278 PHE A CA 1
ATOM 2245 C C . PHE A 1 278 ? -0.622 -8.845 10.643 1.00 89.38 278 PHE A C 1
ATOM 2247 O O . PHE A 1 278 ? 0.468 -8.877 10.077 1.00 89.38 278 PHE A O 1
ATOM 2254 N N . ILE A 1 279 ? -1.637 -8.096 10.195 1.00 88.69 279 ILE A N 1
ATOM 2255 C CA . ILE A 1 279 ? -1.540 -7.239 9.001 1.00 88.69 279 ILE A CA 1
ATOM 2256 C C . ILE A 1 279 ? -0.420 -6.204 9.167 1.00 88.69 279 ILE A C 1
ATOM 2258 O O . ILE A 1 279 ? 0.384 -6.017 8.258 1.00 88.69 279 ILE A O 1
ATOM 2262 N N . LEU A 1 280 ? -0.340 -5.554 10.330 1.00 90.12 280 LEU A N 1
ATOM 2263 C CA . LEU A 1 280 ? 0.680 -4.544 10.618 1.00 90.12 280 LEU A CA 1
ATOM 2264 C C . LEU A 1 280 ? 2.096 -5.121 10.649 1.00 90.12 280 LEU A C 1
ATOM 2266 O O . LEU A 1 280 ? 3.030 -4.443 10.233 1.00 90.12 280 LEU A O 1
ATOM 2270 N N . LEU A 1 281 ? 2.262 -6.362 11.107 1.00 90.19 281 LEU A N 1
ATOM 2271 C CA . LEU A 1 281 ? 3.559 -7.035 11.103 1.00 90.19 281 LEU A CA 1
ATOM 2272 C C . LEU A 1 281 ? 4.032 -7.322 9.672 1.00 90.19 281 LEU A C 1
ATOM 2274 O O . LEU A 1 281 ? 5.181 -7.030 9.348 1.00 90.19 281 LEU A O 1
ATOM 2278 N N . LEU A 1 282 ? 3.142 -7.814 8.804 1.00 88.62 282 LEU A N 1
ATOM 2279 C CA . LEU A 1 282 ? 3.448 -8.004 7.381 1.00 88.62 282 LEU A CA 1
ATOM 2280 C C . LEU A 1 282 ? 3.781 -6.676 6.689 1.00 88.62 282 LEU A C 1
ATOM 2282 O O . LEU A 1 282 ? 4.783 -6.585 5.986 1.00 88.62 282 LEU A O 1
ATOM 2286 N N . GLN A 1 283 ? 2.982 -5.636 6.939 1.00 87.44 283 GLN A N 1
ATOM 2287 C CA . GLN A 1 283 ? 3.208 -4.302 6.378 1.00 87.44 283 GLN A CA 1
ATOM 2288 C C . GLN A 1 283 ? 4.525 -3.688 6.854 1.00 87.44 283 GLN A C 1
ATOM 2290 O O . GLN A 1 283 ? 5.226 -3.064 6.065 1.00 87.44 283 GLN A O 1
ATOM 2295 N N . LEU A 1 284 ? 4.910 -3.879 8.118 1.00 86.88 284 LEU A N 1
ATOM 2296 C CA . LEU A 1 284 ? 6.193 -3.382 8.606 1.00 86.88 284 LEU A CA 1
ATOM 2297 C C . LEU A 1 284 ? 7.362 -4.042 7.866 1.00 86.88 284 LEU A C 1
ATOM 2299 O O . LEU A 1 284 ? 8.276 -3.335 7.457 1.00 86.88 284 LEU A O 1
ATOM 2303 N N . ILE A 1 285 ? 7.319 -5.364 7.673 1.00 86.50 285 ILE A N 1
ATOM 2304 C CA . ILE A 1 285 ? 8.365 -6.101 6.948 1.00 86.50 285 ILE A CA 1
ATOM 2305 C C . ILE A 1 285 ? 8.452 -5.613 5.497 1.00 86.50 285 ILE A C 1
ATOM 2307 O O . ILE A 1 285 ? 9.540 -5.279 5.035 1.00 86.50 285 ILE A O 1
ATOM 2311 N N . GLU A 1 286 ? 7.313 -5.514 4.806 1.00 84.12 286 GLU A N 1
ATOM 2312 C CA . GLU A 1 286 ? 7.234 -5.034 3.420 1.00 84.12 286 GLU A CA 1
ATOM 2313 C C . GLU A 1 286 ? 7.824 -3.621 3.283 1.00 84.12 286 GLU A C 1
ATOM 2315 O O . GLU A 1 286 ? 8.735 -3.382 2.493 1.00 84.12 286 GLU A O 1
ATOM 2320 N N . LYS A 1 287 ? 7.344 -2.675 4.097 1.00 82.88 287 LYS A N 1
ATOM 2321 C CA . LYS A 1 287 ? 7.732 -1.260 4.015 1.00 82.88 287 LYS A CA 1
ATOM 2322 C C . LYS A 1 287 ? 9.174 -1.038 4.465 1.00 82.88 287 LYS A C 1
ATOM 2324 O O . LYS A 1 287 ? 9.837 -0.148 3.938 1.00 82.88 287 LYS A O 1
ATOM 2329 N N . PHE A 1 288 ? 9.668 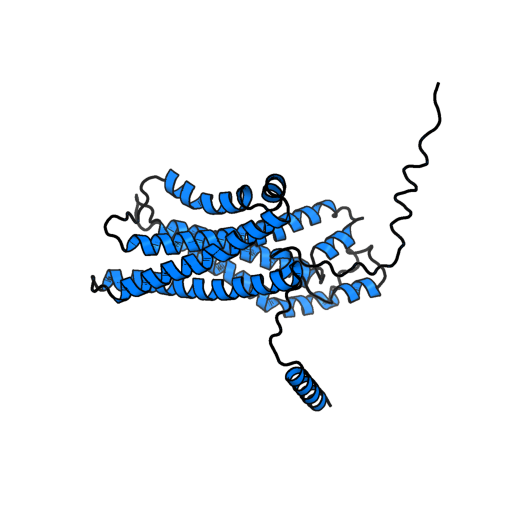-1.847 5.402 1.00 81.75 288 PHE A N 1
ATOM 2330 C CA . PHE A 1 288 ? 11.072 -1.840 5.800 1.00 81.75 288 PHE A CA 1
ATOM 2331 C C . PHE A 1 288 ? 11.980 -2.356 4.678 1.00 81.75 288 PHE A C 1
ATOM 2333 O O . PHE A 1 288 ? 12.991 -1.722 4.397 1.00 81.75 288 PHE A O 1
ATOM 2340 N N . GLY A 1 289 ? 11.598 -3.434 3.984 1.00 80.69 289 GLY A N 1
ATOM 2341 C CA . GLY A 1 289 ? 12.325 -3.918 2.805 1.00 80.69 289 GLY A CA 1
ATOM 2342 C C . GLY A 1 289 ? 12.431 -2.848 1.714 1.00 80.69 289 GLY A C 1
ATOM 2343 O O . GLY A 1 289 ? 13.528 -2.515 1.277 1.00 80.69 289 GLY A O 1
ATOM 2344 N N . LEU A 1 290 ? 11.307 -2.216 1.366 1.00 79.06 290 LEU A N 1
ATOM 2345 C CA . LEU A 1 290 ? 11.273 -1.135 0.369 1.00 79.06 290 LEU A CA 1
ATOM 2346 C C . LEU A 1 290 ? 12.109 0.077 0.800 1.00 79.06 290 LEU A C 1
ATOM 2348 O O . LEU A 1 290 ? 12.775 0.704 -0.019 1.00 79.06 290 LEU A O 1
ATOM 2352 N N . PHE A 1 291 ? 12.112 0.400 2.093 1.00 79.56 291 PHE A N 1
ATOM 2353 C CA . PHE A 1 291 ? 12.958 1.456 2.641 1.00 79.56 291 PHE A CA 1
ATOM 2354 C C . PHE A 1 291 ? 14.454 1.155 2.469 1.00 79.56 291 PHE A C 1
ATOM 2356 O O . PHE A 1 291 ? 15.206 2.040 2.063 1.00 79.56 291 PHE A O 1
ATOM 2363 N N . LEU A 1 292 ? 14.880 -0.079 2.747 1.00 79.00 292 LEU A N 1
ATOM 2364 C CA . LEU A 1 292 ? 16.271 -0.501 2.588 1.00 79.00 292 LEU A CA 1
ATOM 2365 C C . LEU A 1 292 ? 16.739 -0.386 1.130 1.00 79.00 292 LEU A C 1
ATOM 2367 O O . LEU A 1 292 ? 17.805 0.175 0.875 1.00 79.00 292 LEU A O 1
ATOM 2371 N N . GLU A 1 293 ? 15.924 -0.824 0.169 1.00 74.31 293 GLU A N 1
ATOM 2372 C CA . GLU A 1 293 ? 16.268 -0.703 -1.252 1.00 74.31 293 GLU A CA 1
ATOM 2373 C C . GLU A 1 293 ? 16.264 0.763 -1.732 1.00 74.31 293 GLU A C 1
ATOM 2375 O O . GLU A 1 293 ? 17.118 1.174 -2.523 1.00 74.31 293 GLU A O 1
ATOM 2380 N N . LEU A 1 294 ? 15.350 1.600 -1.222 1.00 74.81 294 LEU A N 1
ATOM 2381 C CA . LEU A 1 294 ? 15.340 3.036 -1.525 1.00 74.81 294 LEU A CA 1
ATOM 2382 C C . LEU A 1 294 ? 16.572 3.754 -0.960 1.00 74.81 294 LEU A C 1
ATOM 2384 O O . LEU A 1 294 ? 17.086 4.666 -1.615 1.00 74.81 294 LEU A O 1
ATOM 2388 N N . LEU A 1 295 ? 17.062 3.348 0.217 1.00 74.00 295 LEU A N 1
ATOM 2389 C CA . LEU A 1 295 ? 18.319 3.851 0.772 1.00 74.00 295 LEU A CA 1
ATOM 2390 C C . LEU A 1 295 ? 19.516 3.458 -0.094 1.00 74.00 295 LEU A C 1
ATOM 2392 O O . LEU A 1 295 ? 20.370 4.302 -0.379 1.00 74.00 295 LEU A O 1
ATOM 2396 N N . GLN A 1 296 ? 19.561 2.206 -0.546 1.00 75.25 296 GLN A N 1
ATOM 2397 C CA . GLN A 1 296 ? 20.631 1.722 -1.411 1.00 75.25 296 GLN A CA 1
ATOM 2398 C C . GLN A 1 296 ? 20.699 2.508 -2.723 1.00 75.25 296 GLN A C 1
ATOM 2400 O O . GLN A 1 296 ? 21.776 2.954 -3.122 1.00 75.25 296 GLN A O 1
ATOM 2405 N N . ASN A 1 297 ? 19.548 2.754 -3.349 1.00 69.56 297 ASN A N 1
ATOM 2406 C CA . ASN A 1 297 ? 19.480 3.408 -4.654 1.00 69.56 297 ASN A CA 1
ATOM 2407 C C . ASN A 1 297 ? 19.698 4.929 -4.605 1.00 69.56 297 ASN A C 1
ATOM 2409 O O . ASN A 1 297 ? 20.372 5.471 -5.485 1.00 69.56 297 ASN A O 1
ATOM 2413 N N . ASN A 1 298 ? 19.170 5.618 -3.585 1.00 68.38 298 ASN A N 1
ATOM 2414 C CA . ASN A 1 298 ? 19.224 7.085 -3.507 1.00 68.38 298 ASN A CA 1
ATOM 2415 C C . ASN A 1 298 ? 20.405 7.625 -2.689 1.00 68.38 298 ASN A C 1
ATOM 2417 O O . ASN A 1 298 ? 20.853 8.744 -2.933 1.00 68.38 298 ASN A O 1
ATOM 2421 N N . PHE A 1 299 ? 20.925 6.850 -1.734 1.00 67.38 299 PHE A N 1
ATOM 2422 C CA . PHE A 1 299 ? 21.964 7.306 -0.803 1.00 67.38 299 PHE A CA 1
ATOM 2423 C C . PHE A 1 299 ? 23.254 6.476 -0.878 1.00 67.38 299 PHE A C 1
ATOM 2425 O O . PHE A 1 299 ? 24.128 6.645 -0.031 1.00 67.38 299 PHE A O 1
ATOM 2432 N N . ASN A 1 300 ? 23.393 5.607 -1.894 1.00 67.69 300 ASN A N 1
ATOM 2433 C CA . ASN A 1 300 ? 24.512 4.664 -2.057 1.00 67.69 300 ASN A CA 1
ATOM 2434 C C . ASN A 1 300 ? 24.785 3.854 -0.773 1.00 67.69 300 ASN A C 1
ATOM 2436 O O . ASN A 1 300 ? 25.933 3.579 -0.424 1.00 67.69 300 ASN A O 1
ATOM 2440 N N . PHE A 1 301 ? 23.725 3.518 -0.037 1.00 66.75 301 PHE A N 1
ATOM 2441 C CA . PHE A 1 301 ? 23.817 2.751 1.197 1.00 66.75 301 PHE A CA 1
ATOM 2442 C C . PHE A 1 301 ? 23.906 1.256 0.868 1.00 66.75 301 PHE A C 1
ATOM 2444 O O . PHE A 1 301 ? 22.913 0.635 0.502 1.00 66.75 301 PHE A O 1
ATOM 2451 N N . GLU A 1 302 ? 25.094 0.666 0.953 1.00 62.66 302 GLU A N 1
ATOM 2452 C CA . GLU A 1 302 ? 25.281 -0.756 0.655 1.00 62.66 302 GLU A CA 1
ATOM 2453 C C . GLU A 1 302 ? 24.910 -1.615 1.871 1.00 62.66 302 GLU A C 1
ATOM 2455 O O . GLU A 1 302 ? 25.528 -1.520 2.933 1.00 62.66 302 GLU A O 1
ATOM 2460 N N . ILE A 1 303 ? 23.888 -2.458 1.719 1.00 59.22 303 ILE A N 1
ATOM 2461 C CA . ILE A 1 303 ? 23.517 -3.458 2.722 1.00 59.22 303 ILE A CA 1
ATOM 2462 C C . ILE A 1 303 ? 24.194 -4.763 2.325 1.00 59.22 303 ILE A C 1
ATOM 2464 O O . ILE A 1 303 ? 23.702 -5.508 1.482 1.00 59.22 303 ILE A O 1
ATOM 2468 N N . THR A 1 304 ? 25.333 -5.051 2.940 1.00 56.34 304 THR A N 1
ATOM 2469 C CA . THR A 1 304 ? 26.006 -6.341 2.804 1.00 56.34 304 THR A CA 1
ATOM 2470 C C . THR A 1 304 ? 25.311 -7.379 3.688 1.00 56.34 304 THR A C 1
ATOM 2472 O O . THR A 1 304 ? 25.631 -7.544 4.864 1.00 56.34 304 THR A O 1
ATOM 2475 N N . MET A 1 305 ? 24.320 -8.085 3.133 1.00 49.22 305 MET A N 1
ATOM 2476 C CA . MET A 1 305 ? 23.809 -9.326 3.725 1.00 49.22 305 MET A CA 1
ATOM 2477 C C . MET A 1 305 ? 24.547 -10.518 3.117 1.00 49.22 305 MET A C 1
ATOM 2479 O O . MET A 1 305 ? 24.170 -11.005 2.059 1.00 49.22 305 MET A O 1
ATOM 2483 N N . GLY A 1 306 ? 25.601 -10.971 3.795 1.00 51.28 306 GLY A N 1
ATOM 2484 C CA . GLY A 1 306 ? 26.382 -12.145 3.402 1.00 51.28 306 GLY A CA 1
ATOM 2485 C C . GLY A 1 306 ? 27.887 -11.892 3.433 1.00 51.28 306 GLY A C 1
ATOM 2486 O O . GLY A 1 306 ? 28.357 -10.777 3.201 1.00 51.28 306 GLY A O 1
ATOM 2487 N N . SER A 1 307 ? 28.651 -12.939 3.746 1.00 55.19 307 SER A N 1
ATOM 2488 C CA . SER A 1 307 ? 30.095 -12.944 3.533 1.00 55.19 307 SER A CA 1
ATOM 2489 C C . SER A 1 307 ? 30.365 -13.156 2.045 1.00 55.19 307 SER A C 1
ATOM 2491 O O . SER A 1 307 ? 29.870 -14.112 1.452 1.00 55.19 307 SER A O 1
ATOM 2493 N N . ARG A 1 308 ? 31.214 -12.313 1.448 1.00 55.72 308 ARG A N 1
ATOM 2494 C CA . ARG A 1 308 ? 31.722 -12.504 0.076 1.00 55.72 308 ARG A CA 1
ATOM 2495 C C . ARG A 1 308 ? 32.372 -13.879 -0.127 1.00 55.72 308 ARG A C 1
ATOM 2497 O O . ARG A 1 308 ? 32.455 -14.350 -1.256 1.00 55.72 308 ARG A O 1
ATOM 2504 N N . GLU A 1 309 ? 32.847 -14.499 0.951 1.00 58.88 309 GLU A N 1
ATOM 2505 C CA . GLU A 1 309 ? 33.444 -15.836 0.936 1.00 58.88 309 GLU A CA 1
ATOM 2506 C C . GLU A 1 309 ? 32.374 -16.934 0.808 1.00 58.88 309 GLU A C 1
ATOM 2508 O O . GLU A 1 309 ? 32.579 -17.908 0.082 1.00 58.88 309 GLU A O 1
ATOM 2513 N N . ASP A 1 310 ? 31.198 -16.751 1.414 1.00 56.47 310 ASP A N 1
ATOM 2514 C CA . ASP A 1 310 ? 30.102 -17.726 1.352 1.00 56.47 310 ASP A CA 1
ATOM 2515 C C . ASP A 1 310 ? 29.470 -17.770 -0.050 1.00 56.47 310 ASP A C 1
ATOM 2517 O O . ASP A 1 310 ? 29.200 -18.853 -0.571 1.00 56.47 310 ASP A O 1
ATOM 2521 N N . ASP A 1 311 ? 29.340 -16.618 -0.720 1.00 59.00 311 ASP A N 1
ATOM 2522 C CA . ASP A 1 311 ? 28.864 -16.526 -2.112 1.00 59.00 311 ASP A CA 1
ATOM 2523 C C . ASP A 1 311 ? 29.833 -17.172 -3.110 1.00 59.00 311 ASP A C 1
ATOM 2525 O O . ASP A 1 311 ? 29.421 -17.760 -4.113 1.00 59.00 311 ASP A O 1
ATOM 2529 N N . LEU A 1 312 ? 31.137 -17.090 -2.843 1.00 65.06 312 LEU A N 1
ATOM 2530 C CA . LEU A 1 312 ? 32.166 -17.738 -3.656 1.00 65.06 312 LEU A CA 1
ATOM 2531 C C . LEU A 1 312 ? 32.066 -19.262 -3.508 1.00 65.06 312 LEU A C 1
ATOM 2533 O O . LEU A 1 312 ? 32.143 -19.995 -4.492 1.00 65.06 312 LEU A O 1
ATOM 2537 N N . THR A 1 313 ? 31.791 -19.729 -2.291 1.00 65.94 313 THR A N 1
ATOM 2538 C CA . THR A 1 313 ? 31.593 -21.148 -1.981 1.00 65.94 313 THR A CA 1
ATOM 2539 C C . THR A 1 313 ? 30.303 -21.691 -2.604 1.00 65.94 313 THR A C 1
ATOM 2541 O O . THR A 1 313 ? 30.312 -22.778 -3.183 1.00 65.94 313 THR A O 1
ATOM 2544 N N . LEU A 1 314 ? 29.210 -20.922 -2.564 1.00 58.09 314 LEU A N 1
ATOM 2545 C CA . LEU A 1 314 ? 27.936 -21.275 -3.193 1.00 58.09 314 LEU A CA 1
ATOM 2546 C C . LEU A 1 314 ? 28.043 -21.306 -4.723 1.00 58.09 314 LEU A C 1
ATOM 2548 O O . LEU A 1 314 ? 27.548 -22.239 -5.349 1.00 58.09 314 LEU A O 1
ATOM 2552 N N . ASN A 1 315 ? 28.728 -20.333 -5.330 1.00 63.22 315 ASN A N 1
ATOM 2553 C CA . ASN A 1 315 ? 28.956 -20.301 -6.777 1.00 63.22 315 ASN A CA 1
ATOM 2554 C C . ASN A 1 315 ? 29.866 -21.439 -7.249 1.00 63.22 315 ASN A C 1
ATOM 2556 O O . ASN A 1 315 ? 29.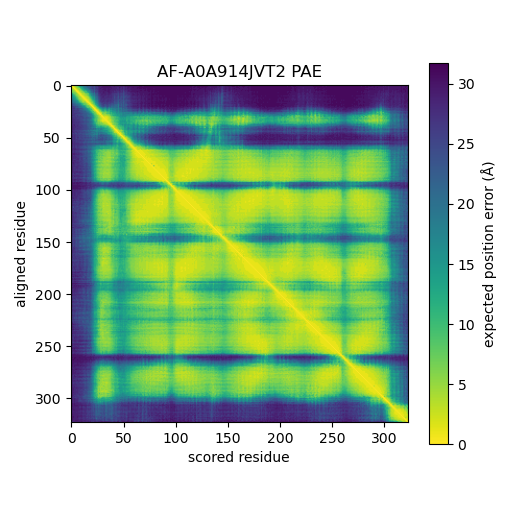610 -22.025 -8.298 1.00 63.22 315 ASN A O 1
ATOM 2560 N N . ILE A 1 316 ? 30.889 -21.803 -6.468 1.00 71.94 316 ILE A N 1
ATOM 2561 C CA . ILE A 1 316 ? 31.702 -22.995 -6.739 1.00 71.94 316 ILE A CA 1
ATOM 2562 C C . ILE A 1 316 ? 30.833 -24.255 -6.635 1.00 71.94 316 ILE A C 1
ATOM 2564 O O . ILE A 1 316 ? 30.865 -25.093 -7.532 1.00 71.94 316 ILE A O 1
ATOM 2568 N N . PHE A 1 317 ? 30.023 -24.381 -5.581 1.00 67.19 317 PHE A N 1
ATOM 2569 C CA . PHE A 1 317 ? 29.157 -25.543 -5.373 1.00 67.19 317 PHE A CA 1
ATOM 2570 C C . PHE A 1 317 ? 28.108 -25.698 -6.484 1.00 67.19 317 PHE A C 1
ATOM 2572 O O . PHE A 1 317 ? 27.928 -26.791 -7.010 1.00 67.19 317 PHE A O 1
ATOM 2579 N N . LEU A 1 318 ? 27.460 -24.605 -6.894 1.00 61.22 318 LEU A N 1
ATOM 2580 C CA . LEU A 1 318 ? 26.521 -24.590 -8.017 1.00 61.22 318 LEU A CA 1
ATOM 2581 C C . LEU A 1 318 ? 27.227 -24.856 -9.352 1.00 61.22 318 LEU A C 1
ATOM 2583 O O . LEU A 1 318 ? 26.691 -25.590 -10.176 1.00 61.22 318 LEU A O 1
ATOM 2587 N N . GLY A 1 319 ? 28.444 -24.342 -9.547 1.00 62.50 319 GLY A N 1
ATOM 2588 C CA . GLY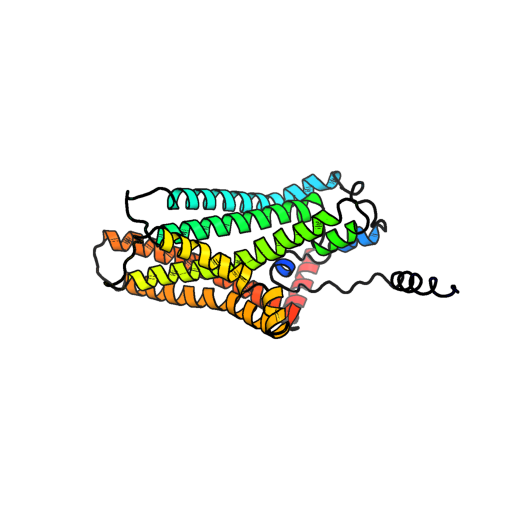 A 1 319 ? 29.267 -24.638 -10.722 1.00 62.50 319 GLY A CA 1
ATOM 2589 C C . GLY A 1 319 ? 29.617 -26.124 -10.856 1.00 62.50 319 GLY A C 1
ATOM 2590 O O . GLY A 1 319 ? 29.623 -26.644 -11.967 1.00 62.50 319 GLY A O 1
ATOM 2591 N N . TYR A 1 320 ? 29.826 -26.826 -9.737 1.00 62.97 320 TYR A N 1
ATOM 2592 C CA . TYR A 1 320 ? 30.007 -28.284 -9.719 1.00 62.97 320 TYR A CA 1
ATOM 2593 C C . TYR A 1 320 ? 28.713 -29.077 -9.932 1.00 62.97 320 TYR A C 1
ATOM 2595 O O . TYR A 1 320 ? 28.781 -30.239 -10.310 1.00 62.97 320 TYR A O 1
ATOM 2603 N N . LEU A 1 321 ? 27.549 -28.481 -9.668 1.00 46.06 321 LEU A N 1
ATOM 2604 C CA . LEU A 1 321 ? 26.244 -29.145 -9.779 1.00 46.06 321 LEU A CA 1
ATOM 2605 C C . LEU A 1 321 ? 25.639 -29.021 -11.190 1.00 46.06 321 LEU A C 1
ATOM 2607 O O . LEU A 1 321 ? 24.745 -29.784 -11.545 1.00 46.06 321 LEU A O 1
ATOM 2611 N N . TYR A 1 322 ? 26.124 -28.055 -11.977 1.00 43.28 322 TYR A N 1
ATOM 2612 C CA . TYR A 1 322 ? 25.740 -27.809 -13.372 1.00 43.28 322 TYR A CA 1
ATOM 2613 C C . TYR A 1 322 ? 26.747 -28.355 -14.409 1.00 43.28 322 TYR A C 1
ATOM 2615 O O . TYR A 1 322 ? 26.552 -28.132 -15.606 1.00 43.28 322 TYR A O 1
ATOM 2623 N N . MET A 1 323 ? 27.789 -29.074 -13.972 1.00 41.66 323 MET A N 1
ATOM 2624 C CA . MET A 1 323 ? 28.605 -29.968 -14.814 1.00 41.66 323 MET A CA 1
ATOM 2625 C C . MET A 1 323 ? 28.183 -31.421 -14.614 1.00 41.66 323 MET A C 1
ATOM 2627 O O . MET A 1 323 ? 28.205 -32.164 -15.620 1.00 41.66 323 MET A O 1
#

Nearest PDB structures (foldseek):
  7mx2-assembly1_B  TM=2.606E-01  e=1.627E+00  Homo sapiens
  6gn8-assembly1_B  TM=2.226E-01  e=2.025E+00  Homo sapiens
  6qk8-assembly1_C  TM=2.078E-01  e=2.635E+00  Saccharomyces cerevisiae S288C
  4wpc-assembly1_A  TM=1.496E-01  e=3.139E+00  Saccharomyces cerevisiae S288C

Secondary structure (DSSP, 8-state):
------SSSSHHHHSSS-S-S-PPP----SHHHHHH--TTSTHHHHTT--TT-TTT---HHHHHHHHHHHHHHHHHHHHHHHHHHHHHHHHHS-SSSS-EEHHHHHHHHHHHHHHHHHHHHHHHIIIIIIII--S-HHHHHHHTTTSTTTTHHHHHHIIIIIIIIIIHHHHHHHHHHHHHHHHHHTTSTT---EE--HHHHHHHHHHHHHIIIIIS-HHHHHHHH-HHHHHHHHHHHHHSHHHHHHHHHHHHHHHHHH----HHHHHHHHHHHHHHHHHHHHHHHHHHHHHHHHHHHHH------S-HHHHHHHHHHHHHH--

Mean predicted aligned error: 12.83 Å

Radius of gyration: 25.25 Å; Cα contacts (8 Å, |Δi|>4): 282; chains: 1; bounding box: 64×78×75 Å